Protein AF-A0A968MS91-F1 (afdb_monomer)

pLDDT: mean 82.79, std 15.44, range [37.12, 97.56]

Sequence (201 aa):
MPVCLNLTQNTGFQISGFLNNADTLRGGQIAGFLNNSRKKSSLQIAGAINRTKEQASVQVSGLMNTAGHLKGIQLGLLNFADSSSGVSLGLFSFIKKGYHKLEISADEIFPANIAFRTGTKQFHTFFTAGASGFTAGASTFNANKMLWNVGYGIGTSIGNQNKLLFDIDFSSQEVMYRNNINGAYHWYRFYMGFDRKIMKK

Solvent-accessible surface area (backbone atoms only — not comparable to full-atom values): 9839 Å² total; per-residue (Å²): 131,69,69,53,80,53,83,43,86,35,78,45,74,48,73,22,68,42,43,37,47,32,50,32,37,58,34,39,37,38,14,48,35,30,33,40,26,46,43,32,36,41,35,34,40,14,49,34,28,32,38,20,58,42,32,27,29,35,36,40,19,61,42,31,36,39,22,29,30,29,67,32,41,37,39,19,41,33,33,40,25,49,27,61,81,33,37,46,48,46,86,43,37,50,29,77,66,39,38,74,47,82,44,78,50,66,46,98,80,26,55,42,30,41,34,46,35,33,13,28,55,64,26,25,42,31,40,37,40,30,38,36,63,62,54,94,88,57,99,60,80,57,80,89,74,34,36,39,36,42,30,46,31,45,32,30,44,48,77,43,81,82,53,48,28,41,37,44,37,43,32,46,32,39,40,35,55,58,99,44,86,88,55,61,44,79,47,76,48,78,48,74,50,76,48,65,57,88,73,88,129

Secondary structure (DSSP, 8-state):
--------EEES-EEESSEEEEEEEEEEEEESSEEEEEEEEEEEEESSEEEEEEEEEEEEESSEEEEEEEEEEEESSEEEEEEESSEEESSEEEETTS--EEEEE--SS-SEEEEEEEE-SSSEEEEEEEES---TT--S--GGG-EEEEEEEEEEEEE-TTS-EEEEEEEEEEEEETT-GGGPEEEEEEEEEEE------

Foldseek 3Di:
DDPPADADLDLDEAAEAAEYEYAEYNHEYEYAAEYEYEAEDEYYEYAAEYEYEEEYEYYEYAAE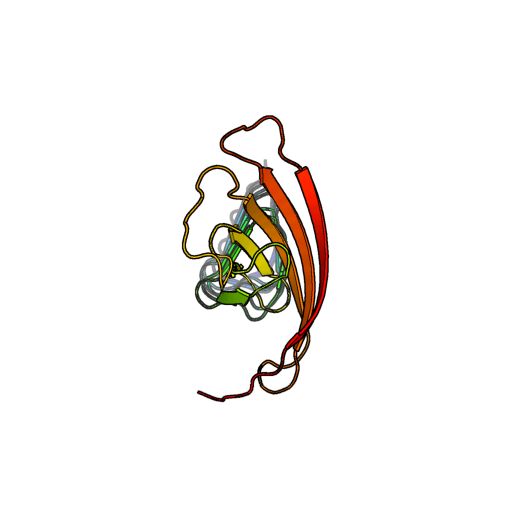YEYQEYEEEAHYQEYEYCYYPYAYDHVYAAHVPADWDWDWDQDPQFGTKIKTWHHHQQKIKMKMKGKNQDDPPDPDSPLQFMKMKIKIKMKHWDDDQAAKTKIWMKMWMWIDGHPDPPDTDIDIDTDIDMDHDPDDD

Nearest PDB structures (foldseek):
  4ql0-assembly1_A  TM=3.658E-01  e=4.612E+00  Bordetella pertussis Tohama I

Structure (mmCIF, N/CA/C/O backbone):
data_AF-A0A968MS91-F1
#
_entry.id   AF-A0A968MS91-F1
#
loop_
_atom_site.group_PDB
_atom_site.id
_atom_site.type_symbol
_atom_site.label_atom_id
_atom_site.label_alt_id
_atom_site.label_comp_id
_atom_site.label_asym_id
_atom_site.label_entity_id
_atom_site.label_seq_id
_atom_site.pdbx_PDB_ins_code
_atom_site.Cartn_x
_atom_site.Cartn_y
_atom_site.Cartn_z
_atom_site.occupancy
_atom_site.B_iso_or_equiv
_atom_site.auth_seq_id
_atom_site.auth_comp_id
_atom_site.auth_asym_id
_atom_site.auth_atom_id
_atom_site.pdbx_PDB_model_num
ATOM 1 N N . MET A 1 1 ? -32.186 14.819 10.597 1.00 37.12 1 MET A N 1
ATOM 2 C CA . MET A 1 1 ? -31.232 13.836 10.034 1.00 37.12 1 MET A CA 1
ATOM 3 C C . MET A 1 1 ? -30.370 13.322 11.180 1.00 37.12 1 MET A C 1
ATOM 5 O O . MET A 1 1 ? -29.744 14.158 11.822 1.00 37.12 1 MET A O 1
ATOM 9 N N . PRO A 1 2 ? -30.392 12.026 11.539 1.00 37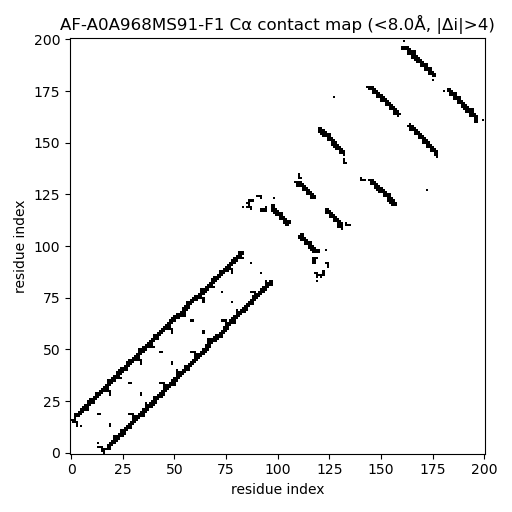.22 2 PRO A N 1
ATOM 10 C CA . PRO A 1 2 ? -29.753 11.579 12.770 1.00 37.22 2 PRO A CA 1
ATOM 11 C C . PRO A 1 2 ? -28.229 11.533 12.583 1.00 37.22 2 PRO A C 1
ATOM 13 O O . PRO A 1 2 ? -27.683 10.652 11.921 1.00 37.22 2 PRO A O 1
ATOM 16 N N . VAL A 1 3 ? -27.543 12.516 13.165 1.00 40.50 3 VAL A N 1
ATOM 17 C CA . VAL A 1 3 ? -26.106 12.472 13.444 1.00 40.50 3 VAL A CA 1
ATOM 18 C C . VAL A 1 3 ? -25.964 11.733 14.771 1.00 40.50 3 VAL A C 1
ATOM 20 O O . VAL A 1 3 ? -26.205 12.305 15.831 1.00 40.50 3 VAL A O 1
ATOM 23 N N . CYS A 1 4 ? -25.650 10.438 14.733 1.00 47.28 4 CYS A N 1
ATOM 24 C CA . CYS A 1 4 ? -25.409 9.674 15.955 1.00 47.28 4 CYS A CA 1
ATOM 25 C C . CYS A 1 4 ? -23.969 9.939 16.424 1.00 47.28 4 CYS A C 1
ATOM 27 O O . CYS A 1 4 ? -23.031 9.227 16.071 1.00 47.28 4 CYS A O 1
ATOM 29 N N . LEU A 1 5 ? -23.777 11.022 17.179 1.00 41.41 5 LEU A N 1
ATOM 30 C CA . LEU A 1 5 ? -22.492 11.384 17.774 1.00 41.41 5 LEU A CA 1
ATOM 31 C C . LEU A 1 5 ? -22.314 10.601 19.085 1.00 41.41 5 LEU A C 1
ATOM 33 O O . LEU A 1 5 ? -22.625 11.103 20.159 1.00 41.41 5 LEU A O 1
ATOM 37 N N . ASN A 1 6 ? -21.884 9.338 19.008 1.00 48.69 6 ASN A N 1
ATOM 38 C CA . ASN A 1 6 ? -21.766 8.475 20.189 1.00 48.69 6 ASN A CA 1
ATOM 39 C C . ASN A 1 6 ? -20.293 8.277 20.601 1.00 48.69 6 ASN A C 1
ATOM 41 O O . ASN A 1 6 ? -19.571 7.452 20.040 1.00 48.69 6 ASN A O 1
ATOM 45 N N . LEU A 1 7 ? -19.848 9.057 21.592 1.00 45.03 7 LEU A N 1
ATOM 46 C CA . LEU A 1 7 ? -18.531 8.957 22.232 1.00 45.03 7 LEU A CA 1
ATOM 47 C C . LEU A 1 7 ? -18.552 7.862 23.312 1.00 45.03 7 LEU A C 1
ATOM 49 O O . LEU A 1 7 ? -18.620 8.154 24.501 1.00 45.03 7 LEU A O 1
ATOM 53 N N . THR A 1 8 ? -18.502 6.593 22.918 1.00 48.97 8 THR A N 1
ATOM 54 C CA . THR A 1 8 ? -18.487 5.461 23.862 1.00 48.97 8 THR A CA 1
ATOM 55 C C . THR A 1 8 ? -17.364 4.476 23.543 1.00 48.97 8 THR A C 1
ATOM 57 O O . THR A 1 8 ? -16.987 4.283 22.385 1.00 48.97 8 THR A O 1
ATOM 60 N N . GLN A 1 9 ? -16.805 3.845 24.583 1.00 51.72 9 GLN A N 1
ATOM 61 C CA . GLN A 1 9 ? -15.973 2.645 24.451 1.00 51.72 9 GLN A CA 1
ATOM 62 C C . GLN A 1 9 ? -16.896 1.466 24.123 1.00 51.72 9 GLN A C 1
ATOM 64 O O . GLN A 1 9 ? -17.220 0.659 24.988 1.00 51.72 9 GLN A O 1
ATOM 69 N N . ASN A 1 10 ? -17.398 1.414 22.890 1.00 55.78 10 ASN A N 1
ATOM 70 C CA . ASN A 1 10 ? -18.459 0.480 22.542 1.00 55.78 10 ASN A CA 1
ATOM 71 C C . ASN A 1 10 ? -17.917 -0.831 21.976 1.00 55.78 10 ASN A C 1
ATOM 73 O O . ASN A 1 10 ? -17.169 -0.865 20.992 1.00 55.78 10 ASN A O 1
ATOM 77 N N . THR A 1 11 ? -18.392 -1.919 22.573 1.00 62.06 11 THR A N 1
ATOM 78 C CA . THR A 1 11 ? -18.584 -3.187 21.875 1.00 62.06 11 THR A CA 1
ATOM 79 C C . THR A 1 11 ? -19.939 -3.076 21.170 1.00 62.06 11 THR A C 1
ATOM 81 O O . THR A 1 11 ? -20.967 -3.109 21.839 1.00 62.06 11 THR A O 1
ATOM 84 N N . GLY A 1 12 ? -19.970 -2.813 19.859 1.00 80.62 12 GLY A N 1
ATOM 85 C CA . GLY A 1 12 ? -21.229 -2.552 19.142 1.00 80.62 12 GLY A CA 1
ATOM 86 C C . GLY A 1 12 ? -21.074 -1.904 17.762 1.00 80.62 12 GLY A C 1
ATOM 87 O O . GLY A 1 12 ? -19.961 -1.616 17.321 1.00 80.62 12 GLY A O 1
ATOM 88 N N . PHE A 1 13 ? -22.201 -1.680 17.077 1.00 83.88 13 PHE A N 1
ATOM 89 C CA . PHE A 1 13 ? -22.253 -1.053 15.752 1.00 83.88 13 PHE A CA 1
ATOM 90 C C . PHE A 1 13 ? -22.731 0.404 15.830 1.00 83.88 13 PHE A C 1
ATOM 92 O O . PHE A 1 13 ? -23.684 0.711 16.541 1.00 83.88 13 PHE A O 1
ATOM 99 N N . GLN A 1 14 ? -22.084 1.297 15.082 1.00 88.25 14 GLN A N 1
ATOM 100 C CA . GLN A 1 14 ? -22.527 2.673 14.859 1.00 88.25 14 GLN A CA 1
ATOM 101 C C . GLN A 1 14 ? -22.944 2.823 13.399 1.00 88.25 14 GLN A C 1
ATOM 103 O O . GLN A 1 14 ? -22.152 2.549 12.498 1.00 88.25 14 GLN A O 1
ATOM 108 N N . ILE A 1 15 ? -24.179 3.258 13.166 1.00 89.81 15 ILE A N 1
ATOM 109 C CA . ILE A 1 15 ? -24.708 3.518 11.828 1.00 89.81 15 ILE A CA 1
ATOM 110 C C . ILE A 1 15 ? -25.205 4.960 11.808 1.00 89.81 15 ILE A C 1
ATOM 112 O O . ILE A 1 15 ? -26.019 5.348 12.646 1.00 89.81 15 ILE A O 1
ATOM 116 N N . SER A 1 16 ? -24.712 5.763 10.870 1.00 86.88 16 SER A N 1
ATOM 117 C CA . SER A 1 16 ? -25.132 7.155 10.705 1.00 86.88 16 SER A CA 1
ATOM 118 C C . SER A 1 16 ? -25.279 7.526 9.236 1.00 86.88 16 SER A C 1
ATOM 120 O O . SER A 1 16 ? -24.641 6.954 8.355 1.00 86.88 16 SER A O 1
ATOM 122 N N . GLY A 1 17 ? -26.120 8.525 8.962 1.00 85.94 17 GLY A N 1
ATOM 123 C CA . GLY A 1 17 ? -26.305 9.012 7.594 1.00 85.94 17 GLY A CA 1
ATOM 124 C C . GLY A 1 17 ? -25.070 9.721 7.033 1.00 85.94 17 GLY A C 1
ATOM 125 O O . GLY A 1 17 ? -24.840 9.676 5.832 1.00 85.94 17 GLY A O 1
ATOM 126 N N . PHE A 1 18 ? -24.251 10.348 7.886 1.00 89.75 18 PHE A N 1
ATOM 127 C CA . PHE A 1 18 ? -23.138 11.188 7.431 1.00 89.75 18 PHE A CA 1
ATOM 128 C C . PHE A 1 18 ? -21.809 10.860 8.116 1.00 89.75 18 PHE A C 1
ATOM 130 O O . PHE A 1 18 ? -20.847 10.519 7.428 1.00 89.75 18 PHE A O 1
ATOM 137 N N . LEU A 1 19 ? -21.743 10.934 9.451 1.00 92.62 19 LEU A N 1
ATOM 138 C CA . LEU A 1 19 ? -20.487 10.828 10.194 1.00 92.62 19 LEU A CA 1
ATOM 139 C C . LEU A 1 19 ? -20.622 9.985 11.465 1.00 92.62 19 LEU A C 1
ATOM 141 O O . LEU A 1 19 ? -21.512 10.235 12.277 1.00 92.62 19 LEU A O 1
ATOM 145 N N . ASN A 1 20 ? -19.673 9.068 11.676 1.00 90.31 20 ASN A N 1
ATOM 146 C CA . ASN A 1 20 ? -19.434 8.409 12.963 1.00 90.31 20 ASN A CA 1
ATOM 147 C C . ASN A 1 20 ? -18.104 8.860 13.574 1.00 90.31 20 ASN A C 1
ATOM 149 O O . ASN A 1 20 ? -17.099 9.016 12.877 1.00 90.31 20 ASN A O 1
ATOM 153 N N . ASN A 1 21 ? -18.075 9.002 14.898 1.00 91.31 21 ASN A N 1
ATOM 154 C CA . ASN A 1 21 ? -16.869 9.329 15.649 1.00 91.31 21 ASN A CA 1
ATOM 155 C C . ASN A 1 21 ? -16.821 8.514 16.944 1.00 91.31 21 ASN A C 1
ATOM 157 O O . ASN A 1 21 ? -17.756 8.572 17.736 1.00 91.31 21 ASN A O 1
ATOM 161 N N . ALA A 1 22 ? -15.727 7.791 17.171 1.00 87.38 22 ALA A N 1
ATOM 162 C CA . ALA A 1 22 ? -15.514 6.991 18.375 1.00 87.38 22 ALA A CA 1
ATOM 163 C C . ALA A 1 22 ? -14.067 7.111 18.880 1.00 87.38 22 ALA A C 1
ATOM 165 O O . ALA A 1 22 ? -13.147 7.417 18.122 1.00 87.38 22 ALA A O 1
ATOM 166 N N . ASP A 1 23 ? -13.837 6.846 20.168 1.00 86.94 23 ASP A N 1
ATOM 167 C CA . ASP A 1 23 ? -12.470 6.743 20.700 1.00 86.94 23 ASP A CA 1
ATOM 168 C C . ASP A 1 23 ? -11.901 5.335 20.482 1.00 86.94 23 ASP A C 1
ATOM 170 O O . ASP A 1 23 ? -10.794 5.172 19.983 1.00 86.94 23 ASP A O 1
ATOM 174 N N . THR A 1 24 ? -12.674 4.300 20.810 1.00 86.56 24 THR A N 1
ATOM 175 C CA . THR A 1 24 ? -12.337 2.889 20.589 1.00 86.56 24 THR A CA 1
ATOM 176 C C . THR A 1 24 ? -13.583 2.146 20.135 1.00 86.56 24 THR A C 1
ATOM 178 O O . THR A 1 24 ? -14.615 2.239 20.791 1.00 86.56 24 THR A O 1
ATOM 181 N N . LEU A 1 25 ? -13.472 1.377 19.052 1.00 81.81 25 LEU A N 1
ATOM 182 C CA . LEU A 1 25 ? -14.572 0.611 18.478 1.00 81.81 25 LEU A CA 1
ATOM 183 C C . LEU A 1 25 ? -14.234 -0.886 18.419 1.00 81.81 25 LEU A C 1
ATOM 185 O O . LEU A 1 25 ? -13.414 -1.332 17.607 1.00 81.81 25 LEU A O 1
ATOM 189 N N . ARG A 1 26 ? -14.912 -1.674 19.259 1.00 80.75 26 ARG A N 1
ATOM 190 C CA . ARG A 1 26 ? -14.918 -3.144 19.212 1.00 80.75 26 ARG A CA 1
ATOM 191 C C . ARG A 1 26 ? -16.192 -3.621 18.504 1.00 80.75 26 ARG A C 1
ATOM 193 O O . ARG A 1 26 ? -17.085 -4.196 19.113 1.00 80.75 26 ARG A O 1
ATOM 200 N N . GLY A 1 27 ? -16.297 -3.299 17.219 1.00 86.56 27 GLY A N 1
ATOM 201 C CA . GLY A 1 27 ? -17.452 -3.581 16.367 1.00 86.56 27 GLY A CA 1
ATOM 202 C C . GLY A 1 27 ? -17.343 -2.841 15.032 1.00 86.56 27 GLY A C 1
ATOM 203 O O . GLY A 1 27 ? -16.231 -2.670 14.524 1.00 86.56 27 GLY A O 1
ATOM 204 N N . GLY A 1 28 ? -18.471 -2.407 14.466 1.00 90.19 28 GLY A N 1
ATOM 205 C CA . GLY A 1 28 ? -18.524 -1.793 13.135 1.00 90.19 28 GLY A CA 1
ATOM 206 C C . GLY A 1 28 ? -19.002 -0.343 13.119 1.00 90.19 28 GLY A C 1
ATOM 207 O O . GLY A 1 28 ? -19.843 0.057 13.914 1.00 90.19 28 GLY A O 1
ATOM 208 N N . GLN A 1 29 ? -18.471 0.452 12.199 1.00 92.94 29 GLN A N 1
ATOM 209 C CA . GLN A 1 29 ? -18.897 1.819 11.910 1.00 92.94 29 GLN A CA 1
ATOM 210 C C . GLN A 1 29 ? -19.329 1.894 10.446 1.00 92.94 29 GLN A C 1
ATOM 212 O O . GLN A 1 29 ? -18.544 1.553 9.564 1.00 92.94 29 GLN A O 1
ATOM 217 N N . ILE A 1 30 ? -20.560 2.327 10.187 1.00 93.69 30 ILE A N 1
ATOM 218 C CA . ILE A 1 30 ? -21.103 2.524 8.841 1.00 93.69 30 ILE A CA 1
ATOM 219 C C . ILE A 1 30 ? -21.610 3.962 8.730 1.00 93.69 30 ILE A C 1
ATOM 221 O O . ILE A 1 30 ? -22.471 4.373 9.510 1.00 93.69 30 ILE A O 1
ATOM 225 N N . ALA A 1 31 ? -21.069 4.730 7.789 1.00 93.56 31 ALA A N 1
ATOM 226 C CA . ALA A 1 31 ? -21.453 6.121 7.564 1.00 93.56 31 ALA A CA 1
ATOM 227 C C . ALA A 1 31 ? -21.565 6.439 6.072 1.00 93.56 31 ALA A C 1
ATOM 229 O O . ALA A 1 31 ? -20.836 5.884 5.254 1.00 93.56 31 ALA A O 1
ATOM 230 N N . GLY A 1 32 ? -22.425 7.391 5.710 1.00 91.25 32 GLY A N 1
ATOM 231 C CA . GLY A 1 32 ? -22.493 7.872 4.328 1.00 91.25 32 GLY A CA 1
ATOM 232 C C . GLY A 1 32 ? -21.208 8.569 3.872 1.00 91.25 32 GLY A C 1
ATOM 233 O O . GLY A 1 32 ? -20.804 8.404 2.727 1.00 91.25 32 GLY A O 1
ATOM 234 N N . PHE A 1 33 ? -20.518 9.295 4.759 1.00 94.25 33 PHE A N 1
ATOM 235 C CA . PHE A 1 33 ? -19.345 10.090 4.388 1.00 94.25 33 PHE A CA 1
ATOM 236 C C . PHE A 1 33 ? -18.078 9.711 5.160 1.00 94.25 33 PHE A C 1
ATOM 238 O O . PHE A 1 33 ? -17.086 9.343 4.529 1.00 94.25 33 PHE A O 1
ATOM 245 N N . LEU A 1 34 ? -18.089 9.780 6.498 1.00 94.75 34 LEU A N 1
ATOM 246 C CA . LEU A 1 34 ? -16.868 9.654 7.304 1.00 94.75 34 LEU A CA 1
ATOM 247 C C . LEU A 1 34 ? -17.035 8.777 8.549 1.00 94.75 34 LEU A C 1
ATOM 249 O O . LEU A 1 34 ? -17.907 9.018 9.378 1.00 94.75 34 LEU A O 1
ATOM 253 N N . ASN A 1 35 ? -16.115 7.834 8.747 1.00 94.81 35 ASN A N 1
ATOM 254 C CA . ASN A 1 35 ? -15.906 7.190 10.043 1.00 94.81 35 ASN A CA 1
ATOM 255 C C . ASN A 1 35 ? -14.561 7.609 10.634 1.00 94.81 35 ASN A C 1
ATOM 257 O O . ASN A 1 35 ? -13.522 7.481 9.983 1.00 94.81 35 ASN A O 1
ATOM 261 N N . ASN A 1 36 ? -14.561 8.043 11.891 1.00 94.50 36 ASN A N 1
ATOM 262 C CA . ASN A 1 36 ? -13.347 8.349 12.634 1.00 94.50 36 ASN A CA 1
ATOM 263 C C . ASN A 1 36 ? -13.259 7.525 13.923 1.00 94.50 36 ASN A C 1
ATOM 265 O O . ASN A 1 36 ? -14.211 7.441 14.701 1.00 94.50 36 ASN A O 1
ATOM 269 N N . SER A 1 37 ? -12.080 6.954 14.159 1.00 93.06 37 SER A N 1
ATOM 270 C CA . SER A 1 37 ? -11.701 6.315 15.413 1.00 93.06 37 SER A CA 1
ATOM 271 C C . SER A 1 37 ? -10.348 6.841 15.890 1.00 93.06 37 SER A C 1
ATOM 273 O O . SER A 1 37 ? -9.423 7.038 15.098 1.00 93.06 37 SER A O 1
ATOM 275 N N . ARG A 1 38 ? -10.189 7.094 17.191 1.00 91.62 38 ARG A N 1
ATOM 276 C CA . ARG A 1 38 ? -8.891 7.522 17.729 1.00 91.62 38 ARG A CA 1
ATOM 277 C C . ARG A 1 38 ? -7.955 6.329 17.919 1.00 91.62 38 ARG A C 1
ATOM 279 O O . ARG A 1 38 ? -6.903 6.286 17.296 1.00 91.62 38 ARG A O 1
ATOM 286 N N . LYS A 1 39 ? -8.337 5.357 18.740 1.00 91.38 39 LYS A N 1
ATOM 287 C CA . LYS A 1 39 ? -7.480 4.243 19.152 1.00 91.38 39 LYS A CA 1
ATOM 288 C C . LYS A 1 39 ? -7.659 3.046 18.237 1.00 91.38 39 LYS A C 1
ATOM 290 O O . LYS A 1 39 ? -6.822 2.774 17.385 1.00 91.38 39 LYS A O 1
ATOM 295 N N . LYS A 1 40 ? -8.767 2.321 18.373 1.00 91.56 40 LYS A N 1
ATOM 296 C CA . LYS A 1 40 ? -8.970 1.054 17.658 1.00 91.56 40 LYS A CA 1
ATOM 297 C C . LYS A 1 40 ? -10.243 1.061 16.840 1.00 91.56 40 LYS A C 1
ATOM 299 O O . LYS A 1 40 ? -11.261 1.592 17.284 1.00 91.56 40 LYS A O 1
ATOM 304 N N . SER A 1 41 ? -10.189 0.425 15.679 1.00 93.25 41 SER A N 1
ATOM 305 C CA . SER A 1 41 ? -11.371 0.110 14.891 1.00 93.25 41 SER A CA 1
ATOM 306 C C . SER A 1 41 ? -11.287 -1.285 14.285 1.00 93.25 41 SER A C 1
ATOM 308 O O . SER A 1 41 ? -10.237 -1.699 13.782 1.00 93.25 41 SER A O 1
ATOM 310 N N . SER A 1 42 ? -12.397 -2.020 14.361 1.00 92.56 42 SER A N 1
ATOM 311 C CA . SER A 1 42 ? -12.487 -3.375 13.812 1.00 92.56 42 SER A CA 1
ATOM 312 C C . SER A 1 42 ? -13.011 -3.329 12.376 1.00 92.56 42 SER A C 1
ATOM 314 O O . SER A 1 42 ? -12.305 -3.764 11.472 1.00 92.56 42 SER A O 1
ATOM 316 N N . LEU A 1 43 ? -14.177 -2.720 12.149 1.00 95.12 43 LEU A N 1
ATOM 317 C CA . LEU A 1 43 ? -14.753 -2.527 10.817 1.00 95.12 43 LEU A CA 1
ATOM 318 C C . LEU A 1 43 ? -15.188 -1.068 10.623 1.00 95.12 43 LEU A C 1
ATOM 320 O O . LEU A 1 43 ? -15.940 -0.539 11.439 1.00 95.12 43 LEU A O 1
ATOM 324 N N . GLN A 1 44 ? -14.757 -0.428 9.537 1.00 96.50 44 GLN A N 1
ATOM 325 C CA . GLN A 1 44 ? -15.268 0.877 9.104 1.00 96.50 44 GLN A CA 1
ATOM 326 C C . GLN A 1 44 ? -15.673 0.820 7.632 1.00 96.50 44 GLN A C 1
ATOM 328 O O . GLN A 1 44 ? -14.872 0.426 6.788 1.00 96.50 44 GLN A O 1
ATOM 333 N N . ILE A 1 45 ? -16.899 1.230 7.327 1.00 96.75 45 ILE A N 1
ATOM 334 C CA . ILE A 1 45 ? -17.431 1.336 5.969 1.00 96.75 45 ILE A CA 1
ATOM 335 C C . ILE A 1 45 ? -17.969 2.754 5.792 1.00 96.75 45 ILE A C 1
ATOM 337 O O . ILE A 1 45 ? -18.895 3.161 6.494 1.00 96.75 45 ILE A O 1
ATOM 341 N N . ALA A 1 46 ? -17.371 3.523 4.890 1.00 96.25 46 ALA A N 1
ATOM 342 C CA . ALA A 1 46 ? -17.774 4.897 4.614 1.00 96.25 46 ALA A CA 1
ATOM 343 C C . ALA A 1 46 ? -17.913 5.126 3.113 1.00 96.25 46 ALA A C 1
ATOM 345 O O . ALA A 1 46 ? -17.161 4.546 2.340 1.00 96.25 46 ALA A O 1
ATOM 346 N N . GLY A 1 47 ? -18.803 6.017 2.679 1.00 94.69 47 GLY A N 1
ATOM 347 C CA . GLY A 1 47 ? -18.840 6.399 1.264 1.00 94.69 47 GLY A CA 1
ATOM 348 C C . GLY A 1 47 ? -17.545 7.079 0.810 1.00 94.69 47 GLY A C 1
ATOM 349 O O . GLY A 1 47 ? -17.056 6.790 -0.277 1.00 94.69 47 GLY A O 1
ATOM 350 N N . ALA A 1 48 ? -16.933 7.915 1.658 1.00 96.12 48 ALA A N 1
ATOM 351 C CA . ALA A 1 48 ? -15.742 8.679 1.289 1.00 96.12 48 ALA A CA 1
ATOM 352 C C . ALA A 1 48 ? -14.499 8.311 2.107 1.00 96.12 48 ALA A C 1
ATOM 354 O O . ALA A 1 48 ? -13.480 7.955 1.518 1.00 96.12 48 ALA A O 1
ATOM 355 N N . ILE A 1 49 ? -14.548 8.417 3.441 1.00 97.50 49 ILE A N 1
ATOM 356 C CA . ILE A 1 49 ? -13.334 8.420 4.272 1.00 97.50 49 ILE A CA 1
ATOM 357 C C . ILE A 1 49 ? -13.472 7.539 5.517 1.00 97.50 49 ILE A C 1
ATOM 359 O O . ILE A 1 49 ? -14.397 7.698 6.312 1.00 97.50 49 ILE A O 1
ATOM 363 N N . ASN A 1 50 ? -12.468 6.697 5.766 1.00 97.44 50 ASN A N 1
ATOM 364 C CA . ASN A 1 50 ? -12.266 6.058 7.067 1.00 97.44 50 ASN A CA 1
ATOM 365 C C . ASN A 1 50 ? -10.928 6.473 7.677 1.00 97.44 50 ASN A C 1
ATOM 367 O O . ASN A 1 50 ? -9.884 6.412 7.027 1.00 97.44 50 ASN A O 1
ATOM 371 N N . ARG A 1 51 ? -10.930 6.823 8.963 1.00 96.81 51 ARG A N 1
ATOM 372 C CA . ARG A 1 51 ? -9.723 7.212 9.694 1.00 96.81 51 ARG A CA 1
ATOM 373 C C . ARG A 1 51 ? -9.635 6.494 11.032 1.00 96.81 51 ARG A C 1
ATOM 375 O O . ARG A 1 51 ? -10.579 6.517 11.817 1.00 96.81 51 ARG A O 1
ATOM 382 N N . THR A 1 52 ? -8.472 5.914 11.314 1.00 96.56 52 THR A N 1
ATOM 383 C CA . THR A 1 52 ? -8.122 5.384 12.636 1.00 96.56 52 THR A CA 1
ATOM 384 C C . THR A 1 52 ? -6.699 5.797 13.011 1.00 96.56 52 THR A C 1
ATOM 386 O O . THR A 1 52 ? -5.781 5.527 12.245 1.00 96.56 52 THR A O 1
ATOM 389 N N . LYS A 1 53 ? -6.468 6.456 14.158 1.00 95.12 53 LYS A N 1
ATOM 390 C CA . LYS A 1 53 ? -5.105 6.944 14.472 1.00 95.12 53 LYS A CA 1
ATOM 391 C C . LYS A 1 53 ? -4.146 5.852 14.945 1.00 95.12 53 LYS A C 1
ATOM 393 O O . LYS A 1 53 ? -2.989 5.916 14.557 1.00 95.12 53 LYS A O 1
ATOM 398 N N . GLU A 1 54 ? -4.579 4.870 15.740 1.00 95.12 54 GLU A N 1
ATOM 399 C CA . GLU A 1 54 ? -3.654 3.836 16.247 1.00 95.12 54 GLU A CA 1
ATOM 400 C C . GLU A 1 54 ? -3.769 2.510 15.489 1.00 95.12 54 GLU A C 1
ATOM 402 O O . GLU A 1 54 ? -2.820 2.130 14.814 1.00 95.12 54 GLU A O 1
ATOM 407 N N . GLN A 1 55 ? -4.896 1.792 15.555 1.00 95.94 55 GLN A N 1
ATOM 408 C CA . GLN A 1 55 ? -5.015 0.451 14.965 1.00 95.94 55 GLN A CA 1
ATOM 409 C C . GLN A 1 55 ? -6.346 0.220 14.240 1.00 95.94 55 GLN A C 1
ATOM 411 O O . GLN A 1 55 ? -7.403 0.172 14.872 1.00 95.94 55 GLN A O 1
ATOM 416 N N . ALA A 1 56 ? -6.283 -0.035 12.934 1.00 96.19 56 ALA A N 1
ATOM 417 C CA . ALA A 1 56 ? -7.424 -0.449 12.119 1.00 96.19 56 ALA A CA 1
ATOM 418 C C . ALA A 1 56 ? -7.319 -1.929 11.727 1.00 96.19 56 ALA A C 1
ATOM 420 O O . ALA A 1 56 ? -6.215 -2.456 11.573 1.00 96.19 56 ALA A O 1
ATOM 421 N N . SER A 1 57 ? -8.462 -2.589 11.528 1.00 95.38 57 SER A N 1
ATOM 422 C CA . SER A 1 57 ? -8.504 -3.955 10.983 1.00 95.38 57 SER A CA 1
ATOM 423 C C . SER A 1 57 ? -9.066 -3.949 9.564 1.00 95.38 57 SER A C 1
ATOM 425 O O . SER A 1 57 ? -8.300 -4.162 8.633 1.00 95.38 57 SER A O 1
ATOM 427 N N . VAL A 1 58 ? -10.352 -3.640 9.378 1.00 96.62 58 VAL A N 1
ATOM 428 C CA . VAL A 1 58 ? -10.984 -3.529 8.055 1.00 96.62 58 VAL A CA 1
ATOM 429 C C . VAL A 1 58 ? -11.499 -2.110 7.830 1.00 96.62 58 VAL A C 1
ATOM 431 O O . VAL A 1 58 ? -12.264 -1.593 8.645 1.00 96.62 58 VAL A O 1
ATOM 434 N N . GLN A 1 59 ? -11.096 -1.482 6.727 1.00 97.44 59 GLN A N 1
ATOM 435 C CA . GLN A 1 59 ? -11.608 -0.180 6.296 1.00 97.44 59 GLN A CA 1
ATOM 436 C C . GLN A 1 59 ? -11.981 -0.236 4.814 1.00 97.44 59 GLN A C 1
ATOM 438 O O . GLN A 1 59 ? -11.145 -0.564 3.977 1.00 97.44 59 GLN A O 1
ATOM 443 N N . VAL A 1 60 ? -13.224 0.105 4.494 1.00 97.50 60 VAL A N 1
ATOM 444 C CA . VAL A 1 60 ? -13.735 0.168 3.122 1.00 97.50 60 VAL A CA 1
ATOM 445 C C . VAL A 1 60 ? -14.285 1.563 2.874 1.00 97.50 60 VAL A C 1
ATOM 447 O O . VAL A 1 60 ? -15.213 1.994 3.563 1.00 97.50 60 VAL A O 1
ATOM 450 N N . SER A 1 61 ? -13.700 2.287 1.927 1.00 96.81 61 SER A N 1
ATOM 451 C CA . SER A 1 61 ? -14.196 3.596 1.516 1.00 96.81 61 SER A CA 1
ATOM 452 C C . SER A 1 61 ? -14.055 3.841 0.024 1.00 96.81 61 SER A C 1
ATOM 454 O O . SER A 1 61 ? -13.231 3.220 -0.638 1.00 96.81 61 SER A O 1
ATOM 456 N N . GLY A 1 62 ? -14.867 4.752 -0.514 1.00 94.25 62 GLY A N 1
ATOM 457 C CA . GLY A 1 62 ? -14.777 5.135 -1.919 1.00 94.25 62 GLY A CA 1
ATOM 458 C C . GLY A 1 62 ? -13.530 5.956 -2.241 1.00 94.25 62 GLY A C 1
ATOM 459 O O . GLY A 1 62 ? -12.992 5.818 -3.332 1.00 94.25 62 GLY A O 1
ATOM 460 N N . LEU A 1 63 ? -13.037 6.784 -1.310 1.00 95.81 63 LEU A N 1
ATOM 461 C CA . LEU A 1 63 ? -11.925 7.701 -1.582 1.00 95.81 63 LEU A CA 1
ATOM 462 C C . LEU A 1 63 ? -10.669 7.361 -0.788 1.00 95.81 63 LEU A C 1
ATOM 464 O O . LEU A 1 63 ? -9.633 7.096 -1.392 1.00 95.81 63 LEU A O 1
ATOM 468 N N . MET A 1 64 ? -10.725 7.407 0.545 1.00 97.31 64 MET A N 1
ATOM 469 C CA . MET A 1 64 ? -9.507 7.397 1.352 1.00 97.31 64 MET A CA 1
ATOM 470 C C . MET A 1 64 ? -9.631 6.644 2.676 1.00 97.31 64 MET A C 1
ATOM 472 O O . MET A 1 64 ? -10.484 6.944 3.513 1.00 97.31 64 MET A O 1
ATOM 476 N N . ASN A 1 65 ? -8.675 5.751 2.929 1.00 97.50 65 ASN A N 1
ATOM 477 C CA . ASN A 1 65 ? -8.483 5.123 4.232 1.00 97.50 65 ASN A CA 1
ATOM 478 C C . ASN A 1 65 ? -7.162 5.566 4.871 1.00 97.50 65 ASN A C 1
ATOM 480 O O . ASN A 1 65 ? -6.126 5.652 4.212 1.00 97.50 65 ASN A O 1
ATOM 484 N N . THR A 1 66 ? -7.178 5.809 6.181 1.00 97.56 66 THR A N 1
ATOM 485 C CA . THR A 1 66 ? -5.972 6.103 6.965 1.00 97.56 66 THR A CA 1
ATOM 486 C C . THR A 1 66 ? -5.944 5.285 8.252 1.00 97.56 66 THR A C 1
ATOM 488 O O . THR A 1 66 ? -6.935 5.251 8.991 1.00 97.56 66 THR A O 1
ATOM 491 N N . ALA A 1 67 ? -4.796 4.670 8.545 1.00 97.00 67 ALA A N 1
ATOM 492 C CA . ALA A 1 67 ? -4.544 3.906 9.766 1.00 97.00 67 ALA A CA 1
ATOM 493 C C . ALA A 1 67 ? -3.151 4.204 10.352 1.00 97.00 67 ALA A C 1
ATOM 495 O O . ALA A 1 67 ? -2.197 4.350 9.606 1.00 97.00 67 ALA A O 1
ATOM 496 N N . GLY A 1 68 ? -2.972 4.217 11.673 1.00 96.44 68 GLY A N 1
ATOM 497 C CA . GLY A 1 68 ? -1.614 4.126 12.241 1.00 96.44 68 GLY A CA 1
ATOM 498 C C . GLY A 1 68 ? -0.990 2.763 11.920 1.00 96.44 68 GLY A C 1
ATOM 499 O O . GLY A 1 68 ? 0.014 2.639 11.221 1.00 96.44 68 GLY A O 1
ATOM 500 N N . HIS A 1 69 ? -1.648 1.699 12.366 1.00 96.31 69 HIS A N 1
ATOM 501 C CA . HIS A 1 69 ? -1.258 0.320 12.117 1.00 96.31 69 HIS A CA 1
ATOM 502 C C . HIS A 1 69 ? -2.434 -0.486 11.556 1.00 96.31 69 HIS A C 1
ATOM 504 O O . HIS A 1 69 ? -3.470 -0.626 12.212 1.00 96.31 69 HIS A O 1
ATOM 510 N N . LEU A 1 70 ? -2.276 -1.028 10.348 1.00 95.56 70 LEU A N 1
ATOM 511 C CA . LEU A 1 70 ? -3.278 -1.875 9.702 1.00 95.56 70 LEU A CA 1
ATOM 512 C C . LEU A 1 70 ? -3.025 -3.359 10.003 1.00 95.56 70 LEU A C 1
ATOM 514 O O . LEU A 1 70 ? -1.975 -3.894 9.652 1.00 95.56 70 LEU A O 1
ATOM 518 N N . LYS A 1 71 ? -4.012 -4.045 10.590 1.00 94.62 71 LYS A N 1
ATOM 519 C CA . LYS A 1 71 ? -3.971 -5.498 10.863 1.00 94.62 71 LYS A CA 1
ATOM 520 C C . LYS A 1 71 ? -4.855 -6.355 9.950 1.00 94.62 71 LYS A C 1
ATOM 522 O O . LYS A 1 71 ? -4.952 -7.555 10.175 1.00 94.62 71 LYS A O 1
ATOM 527 N N . GLY A 1 72 ? -5.508 -5.768 8.951 1.00 93.50 72 GLY A N 1
ATOM 528 C CA . GLY A 1 72 ? -6.428 -6.490 8.070 1.00 93.50 72 GLY A CA 1
ATOM 529 C C . GLY A 1 72 ? -6.430 -5.938 6.652 1.00 93.50 72 GLY A C 1
ATOM 530 O O . GLY A 1 72 ? -5.419 -6.021 5.967 1.00 93.50 72 GLY A O 1
ATOM 531 N N . ILE A 1 73 ? -7.560 -5.414 6.188 1.00 94.88 73 ILE A N 1
ATOM 532 C CA . ILE A 1 73 ? -7.737 -4.991 4.796 1.00 94.88 73 ILE A CA 1
ATOM 533 C C . ILE A 1 73 ? -8.142 -3.520 4.742 1.00 94.88 73 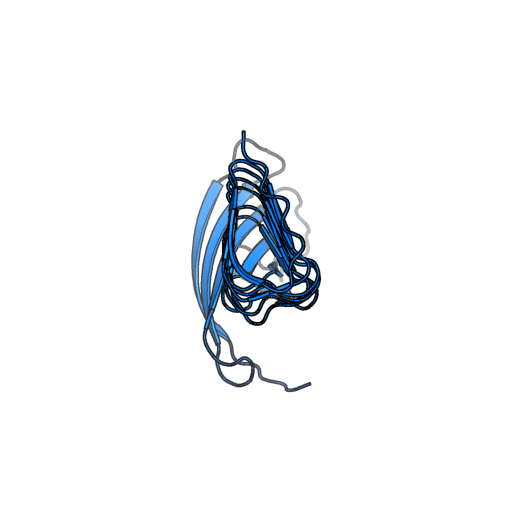ILE A C 1
ATOM 535 O O . ILE A 1 73 ? -9.040 -3.086 5.461 1.00 94.88 73 ILE A O 1
ATOM 539 N N . GLN A 1 74 ? -7.503 -2.757 3.864 1.00 95.69 74 GLN A N 1
ATOM 540 C CA . GLN A 1 74 ? -7.982 -1.450 3.425 1.00 95.69 74 GLN A CA 1
ATOM 541 C C . GLN A 1 74 ? -8.402 -1.540 1.964 1.00 95.69 74 GLN A C 1
ATOM 543 O O . GLN A 1 74 ? -7.644 -2.062 1.150 1.00 95.69 74 GLN A O 1
ATOM 548 N N . LEU A 1 75 ? -9.583 -1.025 1.634 1.00 96.19 75 LEU A N 1
ATOM 549 C CA . LEU A 1 75 ? -10.062 -0.902 0.262 1.00 96.19 75 LEU A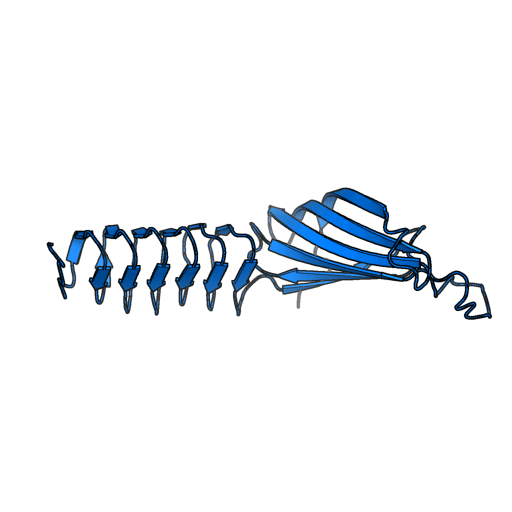 CA 1
ATOM 550 C C . LEU A 1 75 ? -10.565 0.517 0.011 1.00 96.19 75 LEU A C 1
ATOM 552 O O . LEU A 1 75 ? -11.451 0.994 0.721 1.00 96.19 75 LEU A O 1
ATOM 556 N N . GLY A 1 76 ? -9.985 1.182 -0.980 1.00 94.25 76 GLY A N 1
ATOM 557 C CA . GLY A 1 76 ? -10.341 2.533 -1.411 1.00 94.25 76 GLY A CA 1
ATOM 558 C C . GLY A 1 76 ? -9.340 3.062 -2.428 1.00 94.25 76 GLY A C 1
ATOM 559 O O . GLY A 1 76 ? -8.327 2.416 -2.676 1.00 94.25 76 GLY A O 1
ATOM 560 N N . LEU A 1 77 ? -9.604 4.218 -3.040 1.00 94.25 77 LEU A N 1
ATOM 561 C CA . LEU A 1 77 ? -8.689 4.769 -4.050 1.00 94.25 77 LEU A CA 1
ATOM 562 C C . LEU A 1 77 ? -7.311 5.084 -3.457 1.00 94.25 77 LEU A C 1
ATOM 564 O O . LEU A 1 77 ? -6.292 4.735 -4.053 1.00 94.25 77 LEU A O 1
ATOM 568 N N . LEU A 1 78 ? -7.293 5.703 -2.276 1.00 95.06 78 LEU A N 1
ATOM 569 C CA . LEU A 1 78 ? -6.090 6.088 -1.552 1.00 95.06 78 LEU A CA 1
ATOM 570 C C . LEU A 1 78 ? -6.032 5.385 -0.196 1.00 95.06 78 LEU A C 1
ATOM 572 O O . LEU A 1 78 ? -6.931 5.527 0.632 1.00 95.06 78 LEU A O 1
ATOM 576 N N . ASN A 1 79 ? -4.945 4.672 0.074 1.00 95.31 79 ASN A N 1
ATOM 577 C CA . ASN A 1 79 ? -4.728 4.031 1.367 1.00 95.31 79 ASN A CA 1
ATOM 578 C C . ASN A 1 79 ? -3.419 4.502 1.988 1.00 95.31 79 ASN A C 1
ATOM 580 O O . ASN A 1 79 ? -2.356 4.421 1.374 1.00 95.31 79 ASN A O 1
ATOM 584 N N . PHE A 1 80 ? -3.492 4.948 3.237 1.00 96.00 80 PHE A N 1
ATOM 585 C CA . PHE A 1 80 ? -2.335 5.398 3.997 1.00 96.00 80 PHE A CA 1
ATOM 586 C C . PHE A 1 80 ? -2.225 4.635 5.311 1.00 96.00 80 PHE A C 1
ATOM 588 O O . PHE A 1 80 ? -3.209 4.510 6.052 1.00 96.00 80 PHE A O 1
ATOM 595 N N . ALA A 1 81 ? -1.016 4.174 5.636 1.00 95.25 81 ALA A N 1
ATOM 596 C CA . ALA A 1 81 ? -0.723 3.718 6.987 1.00 95.25 81 ALA A CA 1
ATOM 597 C C . ALA A 1 81 ? 0.719 3.971 7.443 1.00 95.25 81 ALA A C 1
ATOM 599 O O . ALA A 1 81 ? 1.638 4.014 6.628 1.00 95.25 81 ALA A O 1
ATOM 600 N N . ASP A 1 82 ? 0.964 4.077 8.753 1.00 95.00 82 ASP A N 1
ATOM 601 C CA . ASP A 1 82 ? 2.351 4.106 9.244 1.00 95.00 82 ASP A CA 1
ATOM 602 C C . ASP A 1 82 ? 2.994 2.718 9.153 1.00 95.00 82 ASP A C 1
ATOM 604 O O . ASP A 1 82 ? 4.180 2.580 8.859 1.00 95.00 82 ASP A O 1
ATOM 608 N N . SER A 1 83 ? 2.219 1.665 9.400 1.00 93.12 83 SER A N 1
ATOM 609 C CA . SER A 1 83 ? 2.659 0.275 9.276 1.00 93.12 83 SER A CA 1
ATOM 610 C C . SER A 1 83 ? 1.483 -0.637 8.944 1.00 93.12 83 SER A C 1
ATOM 612 O O . SER A 1 83 ? 0.336 -0.324 9.258 1.00 93.12 83 SER A O 1
ATOM 614 N N . SER A 1 84 ? 1.756 -1.775 8.312 1.00 92.81 84 SER A N 1
ATOM 615 C CA . SER A 1 84 ? 0.718 -2.734 7.941 1.00 92.81 84 SER A CA 1
ATOM 616 C C . SER A 1 84 ? 1.235 -4.162 8.050 1.00 92.81 84 SER A C 1
ATOM 618 O O . SER A 1 84 ? 2.318 -4.476 7.561 1.00 92.81 84 SER A O 1
ATOM 620 N N . SER A 1 85 ? 0.442 -5.024 8.680 1.00 90.81 85 SER A N 1
ATOM 621 C CA . SER A 1 85 ? 0.557 -6.486 8.600 1.00 90.81 85 SER A CA 1
ATOM 622 C C . SER A 1 85 ? -0.488 -7.084 7.651 1.00 90.81 85 SER A C 1
ATOM 624 O O . SER A 1 85 ? -0.579 -8.302 7.518 1.00 90.81 85 SER A O 1
ATOM 626 N N . GLY A 1 86 ? -1.290 -6.225 7.024 1.00 89.94 86 GLY A N 1
ATOM 627 C CA . GLY A 1 86 ? -2.431 -6.574 6.197 1.00 89.94 86 GLY A CA 1
ATOM 628 C C . GLY A 1 86 ? -2.239 -6.250 4.716 1.00 89.94 86 GLY A C 1
ATOM 629 O O . GLY A 1 86 ? -1.115 -6.176 4.220 1.00 89.94 86 GLY A O 1
ATOM 630 N N . VAL A 1 87 ? -3.349 -6.046 4.010 1.00 91.75 87 VAL A N 1
ATOM 631 C CA . VAL A 1 87 ? -3.391 -5.736 2.574 1.00 91.75 87 VAL A CA 1
ATOM 632 C C . VAL A 1 87 ? -4.090 -4.397 2.361 1.00 91.75 87 VAL A C 1
ATOM 634 O O . VAL A 1 87 ? -5.169 -4.171 2.903 1.00 91.75 87 VAL A O 1
ATOM 637 N N . SER A 1 88 ? -3.492 -3.516 1.562 1.00 92.69 88 SER A N 1
ATOM 638 C CA . SER A 1 88 ? -4.100 -2.242 1.172 1.00 92.69 88 SER A CA 1
ATOM 639 C C . SER A 1 88 ? -4.336 -2.263 -0.332 1.00 92.69 88 SER A C 1
ATOM 641 O O . SER A 1 88 ? -3.380 -2.281 -1.097 1.00 92.69 88 SER A O 1
ATOM 643 N N . LEU A 1 89 ? -5.600 -2.308 -0.742 1.00 91.56 89 LEU A N 1
ATOM 644 C CA . LEU A 1 89 ? -6.032 -2.368 -2.134 1.00 91.56 89 LEU A CA 1
ATOM 645 C C . LEU A 1 89 ? -6.539 -0.994 -2.563 1.00 91.56 89 LEU A C 1
ATOM 647 O O . LEU A 1 89 ? -7.505 -0.473 -1.999 1.00 91.56 89 LEU A O 1
ATOM 651 N N . GLY A 1 90 ? -5.878 -0.405 -3.552 1.00 88.06 90 GLY A N 1
ATOM 652 C CA . GLY A 1 90 ? -6.221 0.914 -4.066 1.00 88.06 90 GLY A CA 1
ATOM 653 C C . GLY A 1 90 ? -5.339 1.342 -5.221 1.00 88.06 90 GLY A C 1
ATOM 654 O O . GLY A 1 90 ? -4.307 0.721 -5.474 1.00 88.06 90 GLY A O 1
ATOM 655 N N . LEU A 1 91 ? -5.734 2.431 -5.882 1.00 87.81 91 LEU A N 1
ATOM 656 C CA . LEU A 1 91 ? -4.938 3.064 -6.935 1.00 87.81 91 LEU A CA 1
ATOM 657 C C . LEU A 1 91 ? -3.580 3.522 -6.388 1.00 87.81 91 LEU A C 1
ATOM 659 O O . LEU A 1 91 ? -2.549 3.399 -7.044 1.00 87.81 91 LEU A O 1
ATOM 663 N N . PHE A 1 92 ? -3.566 4.021 -5.155 1.00 88.56 92 PHE A N 1
ATOM 664 C CA . PHE A 1 92 ? -2.335 4.366 -4.470 1.00 88.56 92 PHE A CA 1
ATOM 665 C C . PHE A 1 92 ? -2.388 3.914 -3.016 1.00 88.56 92 PHE A C 1
ATOM 667 O O . PHE A 1 92 ? -3.299 4.271 -2.268 1.00 88.56 92 PHE A O 1
ATOM 674 N N . SER A 1 93 ? -1.392 3.131 -2.611 1.00 90.31 93 SER A N 1
ATOM 675 C CA . SER A 1 93 ? -1.254 2.653 -1.239 1.00 90.31 93 SER A CA 1
ATOM 676 C C . SER A 1 93 ? 0.141 2.976 -0.726 1.00 90.31 93 SER A C 1
ATOM 678 O O . SER A 1 93 ? 1.127 2.450 -1.235 1.00 90.31 93 SER A O 1
ATOM 680 N N . PHE A 1 94 ? 0.230 3.821 0.299 1.00 91.06 94 PHE A N 1
ATOM 681 C CA . PHE A 1 94 ? 1.499 4.216 0.897 1.00 91.06 94 PHE A CA 1
ATOM 682 C C . PHE A 1 94 ? 1.569 3.804 2.362 1.00 91.06 94 PHE A C 1
ATOM 684 O O . PHE A 1 94 ? 0.785 4.256 3.200 1.00 91.06 94 PHE A O 1
ATOM 691 N N . ILE A 1 95 ? 2.543 2.950 2.678 1.00 92.56 95 ILE A N 1
ATOM 692 C CA . ILE A 1 95 ? 2.764 2.458 4.036 1.00 92.56 95 ILE A CA 1
ATOM 693 C C . ILE A 1 95 ? 4.171 2.828 4.470 1.00 92.56 95 ILE A C 1
ATOM 695 O O . ILE A 1 95 ? 5.142 2.321 3.918 1.00 92.56 95 ILE A O 1
ATOM 699 N N . LYS A 1 96 ? 4.306 3.693 5.477 1.00 89.75 96 LYS A N 1
ATOM 700 C CA . LYS A 1 96 ? 5.602 4.275 5.863 1.00 89.75 96 LYS A CA 1
ATOM 701 C C . LYS A 1 96 ? 6.651 3.211 6.212 1.00 89.75 96 LYS A C 1
ATOM 703 O O . LYS A 1 96 ? 7.759 3.256 5.694 1.00 89.75 96 LYS A O 1
ATOM 708 N N . LYS A 1 97 ? 6.290 2.217 7.028 1.00 88.75 97 LYS A N 1
ATOM 709 C CA . LYS A 1 97 ? 7.110 1.032 7.363 1.00 88.75 97 LYS A CA 1
ATOM 710 C C . LYS A 1 97 ? 6.730 -0.189 6.511 1.00 88.75 97 LYS A C 1
ATOM 712 O O . LYS A 1 97 ? 6.659 -1.305 7.020 1.00 88.75 97 LYS A O 1
ATOM 717 N N . GLY A 1 98 ? 6.364 0.054 5.257 1.00 85.25 98 GLY A N 1
ATOM 718 C CA . GLY A 1 98 ? 5.845 -0.942 4.328 1.00 85.25 98 GLY A CA 1
ATOM 719 C C . GLY A 1 98 ? 6.915 -1.579 3.450 1.00 85.25 98 GLY A C 1
ATOM 720 O O . GLY A 1 98 ? 8.112 -1.538 3.734 1.00 85.25 98 GLY A O 1
ATOM 721 N N . TYR A 1 99 ? 6.448 -2.184 2.365 1.00 84.06 99 TYR A N 1
ATOM 722 C CA . TYR A 1 99 ? 7.277 -2.779 1.334 1.00 84.06 99 TYR A CA 1
ATOM 723 C C . TYR A 1 99 ? 7.780 -1.685 0.394 1.00 84.06 99 TYR A C 1
ATOM 725 O O . TYR A 1 99 ? 7.031 -1.226 -0.460 1.00 84.06 99 TYR A O 1
ATOM 733 N N . HIS A 1 100 ? 9.035 -1.272 0.573 1.00 89.06 100 HIS A N 1
ATOM 734 C CA . HIS A 1 100 ? 9.728 -0.341 -0.318 1.00 89.06 100 HIS A CA 1
ATOM 735 C C . HIS A 1 100 ? 10.948 -1.044 -0.901 1.00 89.06 100 HIS A C 1
ATOM 737 O O . HIS A 1 100 ? 11.904 -1.319 -0.173 1.00 89.06 100 HIS A O 1
ATOM 743 N N . LYS A 1 101 ? 10.908 -1.379 -2.191 1.00 88.19 101 LYS A N 1
ATOM 744 C CA . LYS A 1 101 ? 12.032 -2.009 -2.894 1.00 88.19 101 LYS A CA 1
ATOM 745 C C . LYS A 1 101 ? 12.427 -1.174 -4.102 1.00 88.19 101 LYS A C 1
ATOM 747 O O . LYS A 1 101 ? 11.568 -0.789 -4.890 1.00 88.19 101 LYS A O 1
ATOM 752 N N . LEU A 1 102 ? 13.728 -0.947 -4.241 1.00 90.06 102 LEU A N 1
ATOM 753 C CA .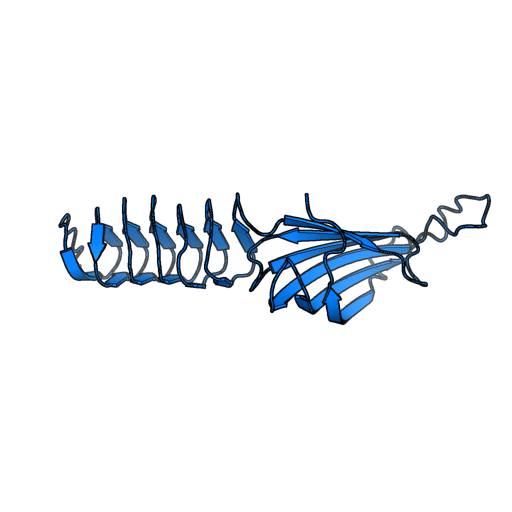 LEU A 1 102 ? 14.334 -0.471 -5.476 1.00 90.06 102 LEU A CA 1
ATOM 754 C C . LEU A 1 102 ? 14.891 -1.684 -6.224 1.00 90.06 102 LEU A C 1
ATOM 756 O O . LEU A 1 102 ? 15.620 -2.485 -5.640 1.00 90.06 102 LEU A O 1
ATOM 760 N N . GLU A 1 103 ? 14.536 -1.809 -7.490 1.00 87.62 103 GLU A N 1
ATOM 761 C CA . GLU A 1 103 ? 14.968 -2.868 -8.390 1.00 87.62 103 GLU A CA 1
ATOM 762 C C . GLU A 1 103 ? 15.745 -2.239 -9.542 1.00 87.62 103 GLU A C 1
ATOM 764 O O . GLU A 1 103 ? 15.336 -1.212 -10.083 1.00 87.62 103 GLU A O 1
ATOM 769 N N . ILE A 1 104 ? 16.876 -2.845 -9.885 1.00 88.88 104 ILE A N 1
ATOM 770 C CA . ILE A 1 104 ? 17.673 -2.484 -11.052 1.00 88.88 104 ILE A CA 1
ATOM 771 C C . ILE A 1 104 ? 17.722 -3.732 -11.920 1.00 88.88 104 ILE A C 1
ATOM 773 O O . ILE A 1 104 ? 18.140 -4.791 -11.449 1.00 88.88 104 ILE A O 1
ATOM 777 N N . SER A 1 105 ? 17.277 -3.610 -13.161 1.00 84.75 105 SER A N 1
ATOM 778 C CA . SER A 1 105 ? 17.227 -4.705 -14.125 1.00 84.75 105 SER A CA 1
ATOM 779 C C . SER A 1 105 ? 17.790 -4.262 -15.471 1.00 84.75 105 SER A C 1
ATOM 781 O O . SER A 1 105 ? 17.963 -3.072 -15.734 1.00 84.75 105 SER A O 1
ATOM 783 N N . ALA A 1 106 ? 18.128 -5.232 -16.311 1.00 83.44 106 ALA A N 1
ATOM 784 C CA . ALA A 1 106 ? 18.665 -5.016 -17.644 1.00 83.44 106 ALA A CA 1
ATOM 785 C C . ALA A 1 106 ? 17.947 -5.970 -18.597 1.00 83.44 106 ALA A C 1
ATOM 787 O O . ALA A 1 106 ? 17.927 -7.174 -18.351 1.00 83.44 106 ALA A O 1
ATOM 788 N N . ASP A 1 107 ? 17.374 -5.421 -19.662 1.00 78.19 107 ASP A N 1
ATOM 789 C CA . ASP A 1 107 ? 16.679 -6.160 -20.714 1.00 78.19 107 ASP A CA 1
ATOM 790 C C . ASP A 1 107 ? 17.357 -5.860 -22.069 1.00 78.19 107 ASP A C 1
ATOM 792 O O . ASP A 1 107 ? 18.070 -4.865 -22.215 1.00 78.19 107 ASP A O 1
ATOM 796 N N . GLU A 1 108 ? 17.106 -6.675 -23.099 1.00 73.06 108 GLU A N 1
ATOM 797 C CA . GLU A 1 108 ? 17.683 -6.471 -24.444 1.00 73.06 108 GLU A CA 1
ATOM 798 C C . GLU A 1 108 ? 17.276 -5.126 -25.077 1.00 73.06 108 GLU A C 1
ATOM 800 O O . GLU A 1 108 ? 18.049 -4.515 -25.813 1.00 73.06 108 GLU A O 1
ATOM 805 N N . ILE A 1 109 ? 16.065 -4.648 -24.769 1.00 74.12 109 ILE A N 1
ATOM 806 C CA . ILE A 1 109 ? 15.513 -3.386 -25.292 1.00 74.12 109 ILE A CA 1
ATOM 807 C C . ILE A 1 109 ? 15.989 -2.185 -24.459 1.00 74.12 109 ILE A C 1
ATOM 809 O O . ILE A 1 109 ? 16.253 -1.105 -24.992 1.00 74.12 109 ILE A O 1
ATOM 813 N N . PHE A 1 110 ? 16.112 -2.373 -23.145 1.00 77.88 110 PHE A N 1
ATOM 814 C CA . PHE A 1 110 ? 16.510 -1.346 -22.188 1.00 77.88 110 PHE A CA 1
ATOM 815 C C . PHE A 1 110 ? 17.638 -1.900 -21.310 1.00 77.88 110 PHE A C 1
ATOM 817 O O . PHE A 1 110 ? 17.362 -2.599 -20.332 1.00 77.88 110 PHE A O 1
ATOM 824 N N . PRO A 1 111 ? 18.907 -1.582 -21.627 1.00 79.62 111 PRO A N 1
ATOM 825 C CA . PRO A 1 111 ? 20.072 -2.109 -20.913 1.00 79.62 111 PRO A CA 1
ATOM 826 C C . PRO A 1 111 ? 20.108 -1.729 -19.430 1.00 79.62 111 PRO A C 1
ATOM 828 O O . PRO A 1 111 ? 20.796 -2.375 -18.646 1.00 79.62 111 PRO A O 1
ATOM 831 N N . ALA A 1 112 ? 19.383 -0.677 -19.048 1.00 82.44 112 ALA A N 1
ATOM 832 C CA . ALA A 1 112 ? 19.169 -0.297 -17.665 1.00 82.44 112 ALA A CA 1
ATOM 833 C C . ALA A 1 112 ? 17.709 0.122 -17.456 1.00 82.44 112 ALA A C 1
ATOM 835 O O . ALA A 1 112 ? 17.216 1.066 -18.082 1.00 82.44 112 ALA A O 1
ATOM 836 N N . ASN A 1 113 ? 17.049 -0.566 -16.530 1.00 86.81 113 ASN A N 1
ATOM 837 C CA . ASN A 1 113 ? 15.738 -0.245 -15.996 1.00 86.81 113 ASN A CA 1
ATOM 838 C C . ASN A 1 113 ? 15.841 -0.102 -14.482 1.00 86.81 113 ASN A C 1
ATOM 840 O O . ASN A 1 113 ? 16.582 -0.820 -13.806 1.00 86.81 113 ASN A O 1
ATOM 844 N N . ILE A 1 114 ? 15.055 0.818 -13.947 1.00 90.88 114 ILE A N 1
ATOM 845 C CA . ILE A 1 114 ? 14.886 1.017 -12.518 1.00 90.88 114 ILE A CA 1
ATOM 846 C C . ILE A 1 114 ? 13.401 0.867 -12.222 1.00 90.88 114 ILE A C 1
ATOM 848 O O . ILE A 1 114 ? 12.561 1.430 -12.925 1.00 90.88 114 ILE A O 1
ATOM 852 N N . ALA A 1 115 ? 13.062 0.122 -11.176 1.00 90.81 115 ALA A N 1
ATOM 853 C CA . ALA A 1 115 ? 11.703 0.060 -10.667 1.00 90.81 115 ALA A CA 1
ATOM 854 C C . ALA A 1 115 ? 11.658 0.337 -9.165 1.00 90.81 115 ALA A C 1
ATOM 856 O O . ALA A 1 115 ? 12.488 -0.136 -8.391 1.00 90.81 115 ALA A O 1
ATOM 857 N N . PHE A 1 116 ? 10.669 1.115 -8.746 1.00 92.75 116 PHE A N 1
ATOM 858 C CA . PHE A 1 116 ? 10.398 1.415 -7.351 1.00 92.75 1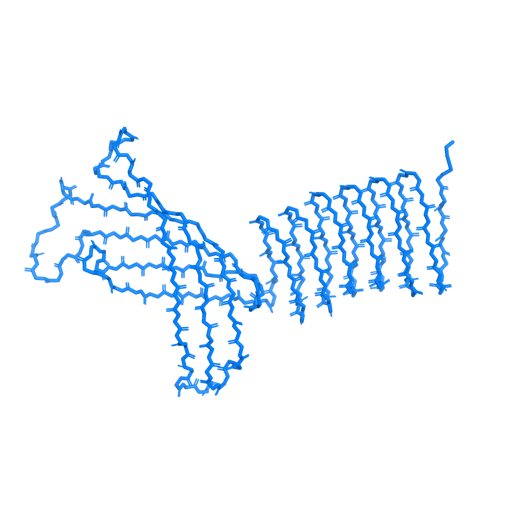16 PHE A CA 1
ATOM 859 C C . PHE A 1 116 ? 9.039 0.842 -6.959 1.00 92.75 116 PHE A C 1
ATOM 861 O O . PHE A 1 116 ? 8.005 1.307 -7.439 1.00 92.75 116 PHE A O 1
ATOM 868 N N . ARG A 1 117 ? 9.048 -0.168 -6.084 1.00 91.19 117 ARG A N 1
ATOM 869 C CA . ARG A 1 117 ? 7.857 -0.840 -5.545 1.00 91.19 117 ARG A CA 1
ATOM 870 C C . ARG A 1 117 ? 7.500 -0.244 -4.184 1.00 91.19 117 ARG A C 1
ATOM 872 O O . ARG A 1 117 ? 8.378 -0.135 -3.328 1.00 91.19 117 ARG A O 1
ATOM 879 N N . THR A 1 118 ? 6.230 0.091 -3.965 1.00 87.75 118 THR A N 1
ATOM 880 C CA . THR A 1 118 ? 5.711 0.660 -2.712 1.00 87.75 118 THR A CA 1
ATOM 881 C C . THR A 1 118 ? 4.369 0.027 -2.308 1.00 87.75 118 THR A C 1
ATOM 883 O O . THR A 1 118 ? 3.589 -0.386 -3.164 1.00 87.75 118 THR A O 1
ATOM 886 N N . GLY A 1 119 ? 4.086 -0.084 -1.003 1.00 86.19 119 GLY A N 1
ATOM 887 C CA . GLY A 1 119 ? 2.814 -0.616 -0.483 1.00 86.19 119 GLY A CA 1
ATOM 888 C C . GLY A 1 119 ? 2.983 -1.753 0.531 1.00 86.19 119 GLY A C 1
ATOM 889 O O . GLY A 1 119 ? 3.791 -1.650 1.460 1.00 86.19 119 GLY A O 1
ATOM 890 N N . THR A 1 120 ? 2.195 -2.828 0.402 1.00 86.50 120 THR A N 1
ATOM 891 C CA . THR A 1 120 ? 2.374 -4.068 1.180 1.00 86.50 120 THR A CA 1
ATOM 892 C C . THR A 1 120 ? 3.023 -5.143 0.324 1.00 86.50 120 THR A C 1
ATOM 894 O O . THR A 1 120 ? 3.044 -5.081 -0.898 1.00 86.50 120 THR A O 1
ATOM 897 N N . LYS A 1 121 ? 3.539 -6.186 0.968 1.00 85.06 121 LYS A N 1
ATOM 898 C CA . LYS A 1 121 ? 4.080 -7.339 0.253 1.00 85.06 121 LYS A CA 1
ATOM 899 C C . LYS A 1 121 ? 2.994 -8.049 -0.577 1.00 85.06 121 LYS A C 1
ATOM 901 O O . LYS A 1 121 ? 3.232 -8.455 -1.707 1.00 85.06 121 LYS A O 1
ATOM 906 N N . GLN A 1 122 ? 1.800 -8.186 -0.006 1.00 86.00 122 GLN A N 1
ATOM 907 C CA . GLN A 1 122 ? 0.660 -8.854 -0.630 1.00 86.00 122 GLN A CA 1
ATOM 908 C C . GLN A 1 122 ? 0.036 -8.033 -1.764 1.00 86.00 122 GLN A C 1
ATOM 910 O O . GLN A 1 122 ? -0.568 -8.617 -2.656 1.00 86.00 122 GLN A O 1
ATOM 915 N N . PHE A 1 123 ? 0.159 -6.706 -1.729 1.00 88.38 123 PHE A N 1
ATOM 916 C CA . PHE A 1 123 ? -0.264 -5.825 -2.809 1.00 88.38 123 PHE A CA 1
ATOM 917 C C . PHE A 1 123 ? 0.612 -4.574 -2.823 1.00 88.38 123 PHE A C 1
ATOM 919 O O . PHE A 1 123 ? 0.573 -3.757 -1.895 1.00 88.38 123 PHE A O 1
ATOM 926 N N . HIS A 1 124 ? 1.398 -4.428 -3.880 1.00 90.62 124 HIS A N 1
ATOM 927 C CA . HIS A 1 124 ? 2.248 -3.269 -4.093 1.00 90.62 124 HIS A CA 1
ATOM 928 C C . HIS A 1 124 ? 1.938 -2.625 -5.437 1.00 90.62 124 HIS A C 1
ATOM 930 O O . HIS A 1 124 ? 1.606 -3.299 -6.408 1.00 90.62 124 HIS A O 1
ATOM 936 N N . THR A 1 125 ? 2.071 -1.308 -5.485 1.00 91.00 125 THR A N 1
ATOM 937 C CA . THR A 1 125 ? 2.171 -0.569 -6.738 1.00 91.00 125 THR A CA 1
ATOM 938 C C . THR A 1 125 ? 3.645 -0.365 -7.046 1.00 91.00 125 THR A C 1
ATOM 940 O O . THR A 1 125 ? 4.484 -0.307 -6.143 1.00 91.00 125 THR A O 1
ATOM 943 N N . PHE A 1 126 ? 3.995 -0.269 -8.318 1.00 92.12 126 PHE A N 1
ATOM 944 C CA . PHE A 1 126 ? 5.361 0.033 -8.706 1.00 92.12 126 PHE A CA 1
ATOM 945 C C . PHE A 1 126 ? 5.420 0.972 -9.894 1.00 92.12 126 PHE A C 1
ATOM 947 O O . PHE A 1 126 ? 4.550 0.972 -10.762 1.00 92.12 126 PHE A O 1
ATOM 954 N N . PHE A 1 127 ? 6.472 1.776 -9.903 1.00 92.06 127 PHE A N 1
ATOM 955 C CA . PHE A 1 127 ? 6.819 2.666 -10.997 1.00 92.06 127 PHE A CA 1
ATOM 956 C C . PHE A 1 127 ? 8.094 2.145 -11.625 1.00 92.06 127 PHE A C 1
ATOM 958 O O . PHE A 1 127 ? 9.010 1.759 -10.902 1.00 92.06 127 PHE A O 1
ATOM 965 N N . THR A 1 128 ? 8.166 2.134 -12.945 1.00 91.25 128 THR A N 1
ATOM 966 C CA . THR A 1 128 ? 9.360 1.711 -13.671 1.00 91.25 128 THR A CA 1
ATOM 967 C C . THR A 1 128 ? 9.768 2.780 -14.663 1.00 91.25 128 THR A C 1
ATOM 969 O O . THR A 1 128 ? 8.917 3.489 -15.196 1.00 91.25 128 THR A O 1
ATOM 972 N N . ALA A 1 129 ? 11.068 2.939 -14.857 1.00 90.19 129 ALA A N 1
ATOM 973 C CA . ALA A 1 129 ? 11.627 3.783 -15.890 1.00 90.19 129 ALA A CA 1
ATOM 974 C C . ALA A 1 129 ? 12.907 3.150 -16.429 1.00 90.19 129 ALA A C 1
ATOM 976 O O . ALA A 1 129 ? 13.709 2.607 -15.666 1.00 90.19 129 ALA A O 1
ATOM 977 N N . GLY A 1 130 ? 13.124 3.255 -17.733 1.00 85.12 130 GLY A N 1
ATOM 978 C CA . GLY A 1 130 ? 14.308 2.714 -18.390 1.00 85.12 130 GLY A CA 1
ATOM 979 C C . GLY A 1 130 ? 14.734 3.544 -19.584 1.00 85.12 130 GLY A C 1
ATOM 980 O O . GLY A 1 130 ? 13.943 4.300 -20.149 1.00 85.12 130 GLY A O 1
ATOM 981 N N . ALA A 1 131 ? 16.004 3.418 -19.962 1.00 79.88 131 ALA A N 1
ATOM 982 C CA . ALA A 1 131 ? 16.579 4.156 -21.080 1.00 79.88 131 ALA A CA 1
ATOM 983 C C . ALA A 1 131 ? 17.527 3.272 -21.896 1.00 79.88 131 ALA A C 1
ATOM 985 O O . ALA A 1 131 ? 18.335 2.526 -21.345 1.00 79.88 131 ALA A O 1
ATOM 986 N N . SER A 1 132 ? 17.458 3.384 -23.223 1.00 69.75 132 SER A N 1
ATOM 987 C CA . SER A 1 132 ? 18.303 2.622 -24.153 1.00 69.75 132 SER A CA 1
ATOM 988 C C . SER A 1 132 ? 19.617 3.323 -24.522 1.00 69.75 132 SER A C 1
ATOM 990 O O . SER A 1 132 ? 20.405 2.790 -25.298 1.00 69.75 132 SER A O 1
ATOM 992 N N . GLY A 1 133 ? 19.877 4.516 -23.973 1.00 57.56 133 GLY A N 1
ATOM 993 C CA . GLY A 1 133 ? 21.021 5.362 -24.340 1.00 57.56 133 GLY A CA 1
ATOM 994 C C . GLY A 1 133 ? 22.403 4.830 -23.934 1.00 57.56 133 GLY A C 1
ATOM 995 O O . GLY A 1 133 ? 23.407 5.418 -24.325 1.00 57.56 133 GLY A O 1
ATOM 996 N N . PHE A 1 134 ? 22.466 3.734 -23.173 1.00 53.72 134 PHE A N 1
ATOM 997 C CA . PHE A 1 134 ? 23.704 3.092 -22.733 1.00 53.72 134 PHE A CA 1
ATOM 998 C C . PHE A 1 134 ? 23.798 1.674 -23.313 1.00 53.72 134 PHE A C 1
ATOM 1000 O O . PHE A 1 134 ? 23.523 0.686 -22.639 1.00 53.72 134 PHE A O 1
ATOM 1007 N N . THR A 1 135 ? 24.154 1.549 -24.591 1.00 52.56 135 THR A N 1
ATOM 1008 C CA . THR A 1 135 ? 24.558 0.252 -25.154 1.00 52.56 135 THR A CA 1
ATOM 1009 C C . THR A 1 135 ? 25.998 -0.028 -24.725 1.00 52.56 135 THR A C 1
ATOM 1011 O O . THR A 1 135 ? 26.917 0.675 -25.150 1.00 52.56 135 THR A O 1
ATOM 1014 N N . ALA A 1 136 ? 26.214 -1.042 -23.882 1.00 44.62 136 ALA A N 1
ATOM 1015 C CA . ALA A 1 136 ? 27.552 -1.489 -23.501 1.00 44.62 136 ALA A CA 1
ATOM 1016 C C . ALA A 1 136 ? 28.323 -1.935 -24.761 1.00 44.62 136 ALA A C 1
ATOM 1018 O O . ALA A 1 136 ? 28.019 -2.970 -25.345 1.00 44.62 136 ALA A O 1
ATOM 1019 N N . GLY A 1 137 ? 29.277 -1.111 -25.210 1.00 49.53 137 GLY A N 1
ATOM 1020 C CA . GLY A 1 137 ? 30.066 -1.333 -26.431 1.00 49.53 137 GLY A CA 1
ATOM 1021 C C . GLY A 1 137 ? 29.933 -0.250 -27.510 1.00 49.53 137 GLY A C 1
ATOM 1022 O O . GLY A 1 137 ? 30.716 -0.252 -28.455 1.00 49.53 137 GLY A O 1
ATOM 1023 N N . ALA A 1 138 ? 29.008 0.707 -27.375 1.00 49.84 138 ALA A N 1
ATOM 1024 C CA . ALA A 1 138 ? 28.916 1.857 -28.274 1.00 49.84 138 ALA A CA 1
ATOM 1025 C C . ALA A 1 138 ? 29.539 3.101 -27.616 1.00 49.84 138 ALA A C 1
ATOM 1027 O O . ALA A 1 138 ? 28.926 3.749 -26.772 1.00 49.84 138 ALA A O 1
ATOM 1028 N N . SER A 1 139 ? 30.759 3.461 -28.017 1.00 46.38 139 SER A N 1
ATOM 1029 C CA . SER A 1 139 ? 31.551 4.601 -27.512 1.00 46.38 139 SER A CA 1
ATOM 1030 C C . SER A 1 139 ? 30.985 5.987 -27.874 1.00 46.38 139 SER A C 1
ATOM 1032 O O . SER A 1 139 ? 31.720 6.970 -27.953 1.00 46.38 139 SER A O 1
ATOM 1034 N N . THR A 1 140 ? 29.692 6.100 -28.173 1.00 49.72 140 THR A N 1
ATOM 1035 C CA . THR A 1 140 ? 29.073 7.346 -28.631 1.00 49.72 140 THR A CA 1
ATOM 1036 C C . THR A 1 140 ? 27.654 7.440 -28.089 1.00 49.72 140 THR A C 1
ATOM 1038 O O . THR A 1 140 ? 26.765 6.715 -28.533 1.00 49.72 140 THR A O 1
ATOM 1041 N N . PHE A 1 141 ? 27.431 8.371 -27.155 1.00 53.91 141 PHE A N 1
ATOM 1042 C CA . PHE A 1 141 ? 26.097 8.818 -26.752 1.00 53.91 141 PHE A CA 1
ATOM 1043 C C . PHE A 1 141 ? 25.408 9.462 -27.962 1.00 53.91 141 PHE A C 1
ATOM 1045 O O . PHE A 1 141 ? 25.521 10.662 -28.202 1.00 53.91 141 PHE A O 1
ATOM 1052 N N . ASN A 1 142 ? 24.712 8.662 -28.769 1.00 55.66 142 ASN A N 1
ATOM 1053 C CA . ASN A 1 142 ? 23.917 9.187 -29.867 1.00 55.66 142 ASN A CA 1
ATOM 1054 C C . ASN A 1 142 ? 22.529 9.570 -29.339 1.00 55.66 142 ASN A C 1
ATOM 1056 O O . ASN A 1 142 ? 21.594 8.767 -29.354 1.00 55.66 142 ASN A O 1
ATOM 1060 N N . ALA A 1 143 ? 22.396 10.822 -28.890 1.00 54.53 143 ALA A N 1
ATOM 1061 C CA . ALA A 1 143 ? 21.138 11.399 -28.402 1.00 54.53 143 ALA A CA 1
ATOM 1062 C C . ALA A 1 143 ? 19.975 11.292 -29.414 1.00 54.53 143 ALA A C 1
ATOM 1064 O O . ALA A 1 143 ? 18.811 11.422 -29.046 1.00 54.53 143 ALA A O 1
ATOM 1065 N N . ASN A 1 144 ? 20.273 11.018 -30.689 1.00 51.56 144 ASN A N 1
ATOM 1066 C CA . ASN A 1 144 ? 19.302 10.957 -31.776 1.00 51.56 144 ASN A CA 1
ATOM 1067 C C . ASN A 1 144 ? 18.553 9.610 -31.886 1.00 51.56 144 ASN A C 1
ATOM 1069 O O . ASN A 1 144 ? 17.606 9.516 -32.665 1.00 51.56 144 ASN A O 1
ATOM 1073 N N . LYS A 1 145 ? 18.942 8.570 -31.126 1.00 60.31 145 LYS A N 1
ATOM 1074 C CA . LYS A 1 145 ? 18.272 7.247 -31.103 1.00 60.31 145 LYS A CA 1
ATOM 1075 C C . LYS A 1 145 ? 17.874 6.769 -29.695 1.00 60.31 145 LYS A C 1
ATOM 1077 O O . LYS A 1 145 ? 17.659 5.578 -29.489 1.00 60.31 145 LYS A O 1
ATOM 1082 N N . MET A 1 146 ? 17.787 7.675 -28.719 1.00 66.62 146 MET A N 1
ATOM 1083 C CA . MET A 1 146 ? 17.448 7.310 -27.341 1.00 66.62 146 MET A CA 1
ATOM 1084 C C . MET A 1 146 ? 15.966 6.921 -27.219 1.00 66.62 146 MET A C 1
ATOM 1086 O O . MET A 1 146 ? 15.079 7.725 -27.517 1.00 66.62 146 MET A O 1
ATOM 1090 N N . LEU A 1 147 ? 15.716 5.693 -26.762 1.00 76.12 147 LEU A N 1
ATOM 1091 C CA . LEU A 1 147 ? 14.411 5.221 -26.306 1.00 76.12 147 LEU A CA 1
ATOM 1092 C C . LEU A 1 147 ? 14.352 5.342 -24.794 1.00 76.12 147 LEU A C 1
ATOM 1094 O O . LEU A 1 147 ? 15.330 5.066 -24.097 1.00 76.12 147 LEU A O 1
ATOM 1098 N N . TRP A 1 148 ? 13.190 5.715 -24.293 1.00 80.25 148 TRP A N 1
ATOM 1099 C CA . TRP A 1 148 ? 12.920 5.782 -22.871 1.00 80.25 148 TRP A CA 1
ATOM 1100 C C . TRP A 1 148 ? 11.541 5.197 -22.611 1.00 80.25 148 TRP A C 1
ATOM 1102 O O . TRP A 1 148 ? 10.641 5.311 -23.445 1.00 80.25 148 TRP A O 1
ATOM 1112 N N . ASN A 1 149 ? 11.406 4.507 -21.485 1.00 85.31 149 ASN A N 1
ATOM 1113 C CA . ASN A 1 149 ? 10.136 3.979 -21.024 1.00 85.31 149 ASN A CA 1
ATOM 1114 C C . ASN A 1 149 ? 9.825 4.510 -19.632 1.00 85.31 149 ASN A C 1
ATOM 1116 O O . ASN A 1 149 ? 10.733 4.737 -18.830 1.00 85.31 149 ASN A O 1
ATOM 1120 N N . VAL A 1 150 ? 8.538 4.698 -19.368 1.00 89.12 150 VAL A N 1
ATOM 1121 C CA . VAL A 1 150 ? 8.001 4.941 -18.031 1.00 89.12 150 VAL A CA 1
ATOM 1122 C C . VAL A 1 150 ? 6.758 4.081 -17.875 1.00 89.12 150 VAL A C 1
ATOM 1124 O O . VAL A 1 150 ? 5.961 3.968 -18.802 1.00 89.12 150 VAL A O 1
ATOM 1127 N N . GLY A 1 151 ? 6.577 3.463 -16.716 1.00 89.88 151 GLY A N 1
ATOM 1128 C CA . GLY A 1 151 ? 5.435 2.604 -16.461 1.00 89.88 151 GLY A CA 1
ATOM 1129 C C . GLY A 1 151 ? 4.935 2.645 -15.037 1.00 89.88 151 GLY A C 1
ATOM 1130 O O . GLY A 1 151 ? 5.643 3.014 -14.099 1.00 89.88 151 GLY A O 1
ATOM 1131 N N . TYR A 1 152 ? 3.692 2.210 -14.903 1.00 92.62 152 TYR A N 1
ATOM 1132 C CA . TYR A 1 152 ? 2.996 2.017 -13.648 1.00 92.62 152 TYR A CA 1
ATOM 1133 C C . TYR A 1 152 ? 2.402 0.610 -13.623 1.00 92.62 152 TYR A C 1
ATOM 1135 O O . TYR A 1 152 ? 1.836 0.135 -14.612 1.00 92.62 152 TYR A O 1
ATOM 1143 N N . GLY A 1 153 ? 2.526 -0.061 -12.486 1.00 92.06 153 GLY A N 1
ATOM 1144 C CA . GLY A 1 153 ? 2.024 -1.410 -12.313 1.00 92.06 153 GLY A CA 1
ATOM 1145 C C . GLY A 1 153 ? 1.559 -1.717 -10.905 1.00 92.06 153 GLY A C 1
ATOM 1146 O O . GLY A 1 153 ? 1.787 -0.966 -9.955 1.00 92.06 153 GLY A O 1
ATOM 1147 N N . ILE A 1 154 ? 0.895 -2.858 -10.804 1.00 92.69 154 ILE A N 1
ATOM 1148 C CA . ILE A 1 154 ? 0.444 -3.479 -9.568 1.00 92.69 154 ILE A CA 1
ATOM 1149 C C . ILE A 1 154 ? 0.988 -4.899 -9.505 1.00 92.69 154 ILE A C 1
ATOM 1151 O O . ILE A 1 154 ? 1.135 -5.565 -10.528 1.00 92.69 154 ILE A O 1
ATOM 1155 N N . GLY A 1 155 ? 1.278 -5.361 -8.300 1.00 91.50 155 GLY A N 1
ATOM 1156 C CA . GLY A 1 155 ? 1.922 -6.643 -8.094 1.00 91.50 155 GLY A CA 1
ATOM 1157 C C . GLY A 1 155 ? 1.590 -7.268 -6.754 1.00 91.50 155 GLY A C 1
ATOM 1158 O O . GLY A 1 155 ? 1.181 -6.598 -5.799 1.00 91.50 155 GLY A O 1
ATOM 1159 N N . THR A 1 156 ? 1.778 -8.578 -6.677 1.00 90.69 156 THR A N 1
ATOM 1160 C CA . THR A 1 156 ? 1.641 -9.352 -5.447 1.00 90.69 156 THR A CA 1
ATOM 1161 C C . THR A 1 156 ? 2.847 -10.259 -5.260 1.00 90.69 156 THR A C 1
ATOM 1163 O O . THR A 1 156 ? 3.261 -10.955 -6.182 1.00 90.69 156 THR A O 1
ATOM 1166 N N . SER A 1 157 ? 3.405 -10.249 -4.048 1.00 89.31 157 SER A N 1
ATOM 1167 C CA . SER A 1 157 ? 4.540 -11.086 -3.663 1.00 89.31 157 SER A CA 1
ATOM 1168 C C . SER A 1 157 ? 4.101 -12.084 -2.590 1.00 89.31 157 SER A C 1
ATOM 1170 O O . SER A 1 157 ? 3.945 -11.748 -1.409 1.00 89.31 157 SER A O 1
ATOM 1172 N N . ILE A 1 158 ? 3.924 -13.345 -2.968 1.00 86.44 158 ILE A N 1
ATOM 1173 C CA . ILE A 1 158 ? 3.470 -14.420 -2.079 1.00 86.44 158 ILE A CA 1
ATOM 1174 C C . ILE A 1 158 ? 4.685 -15.198 -1.557 1.00 86.44 158 ILE A C 1
ATOM 1176 O O . ILE A 1 158 ? 5.682 -15.368 -2.245 1.00 86.44 158 ILE A O 1
ATOM 1180 N N . GLY A 1 159 ? 4.637 -15.676 -0.311 1.00 83.38 159 GLY A N 1
ATOM 1181 C CA . GLY A 1 159 ? 5.673 -16.556 0.249 1.00 83.38 159 GLY A CA 1
ATOM 1182 C C . GLY A 1 159 ? 6.417 -15.943 1.428 1.00 83.38 159 GLY A C 1
ATOM 1183 O O . GLY A 1 159 ? 5.873 -15.115 2.160 1.00 83.38 159 GLY A O 1
ATOM 1184 N N . ASN A 1 160 ? 7.677 -16.326 1.642 1.00 75.12 160 ASN A N 1
ATOM 1185 C CA . ASN A 1 160 ? 8.474 -15.881 2.789 1.00 75.12 160 ASN A CA 1
ATOM 1186 C C . ASN A 1 160 ? 9.738 -15.156 2.316 1.00 75.12 160 ASN A C 1
ATOM 1188 O O . ASN A 1 160 ? 10.533 -15.717 1.569 1.00 75.12 160 ASN A O 1
ATOM 1192 N N . GLN A 1 161 ? 9.954 -13.930 2.810 1.00 68.19 161 GLN A N 1
ATOM 1193 C CA . GLN A 1 161 ? 11.086 -13.087 2.399 1.00 68.19 161 GLN A CA 1
ATOM 1194 C C . GLN A 1 161 ? 12.454 -13.734 2.669 1.00 68.19 161 GLN A C 1
ATOM 1196 O O . GLN A 1 161 ? 13.437 -13.352 2.047 1.00 68.19 161 GLN A O 1
ATOM 1201 N N . ASN A 1 162 ? 12.526 -14.709 3.579 1.00 69.50 162 ASN A N 1
ATOM 1202 C CA . ASN A 1 162 ? 13.769 -15.391 3.946 1.00 69.50 162 ASN A CA 1
ATOM 1203 C C . ASN A 1 162 ? 14.033 -16.697 3.177 1.00 69.50 162 ASN A C 1
ATOM 1205 O O . ASN A 1 162 ? 15.030 -17.357 3.462 1.00 69.50 162 ASN A O 1
ATOM 1209 N N . LYS A 1 163 ? 13.147 -17.112 2.262 1.00 79.12 163 LYS A N 1
ATOM 1210 C CA . LYS A 1 163 ? 13.323 -18.335 1.463 1.00 79.12 163 LYS A CA 1
ATOM 1211 C C . LYS A 1 163 ? 13.063 -18.056 -0.011 1.00 79.12 163 LYS A C 1
ATOM 1213 O O . LYS A 1 163 ? 13.996 -17.747 -0.738 1.00 79.12 163 LYS A O 1
ATOM 1218 N N . LEU A 1 164 ? 11.805 -18.160 -0.415 1.00 83.00 164 LEU A N 1
ATOM 1219 C CA . LEU A 1 164 ? 11.341 -17.998 -1.779 1.00 83.00 164 LEU A CA 1
ATOM 1220 C C . LEU A 1 164 ? 10.098 -17.111 -1.742 1.00 83.00 164 LEU A C 1
ATOM 1222 O O . LEU A 1 164 ? 9.215 -17.283 -0.889 1.00 83.00 164 LEU A O 1
ATOM 1226 N N . LEU A 1 165 ? 10.074 -16.155 -2.647 1.00 86.56 165 LEU A N 1
ATOM 1227 C CA . LEU A 1 165 ? 8.954 -15.297 -2.959 1.00 86.56 165 LEU A CA 1
ATOM 1228 C C . LEU A 1 165 ? 8.516 -15.634 -4.375 1.00 86.56 165 LEU A C 1
ATOM 1230 O O . LEU A 1 165 ? 9.346 -15.942 -5.220 1.00 86.56 165 LEU A O 1
ATOM 1234 N N . PHE A 1 166 ? 7.216 -15.637 -4.588 1.00 89.31 166 PHE A N 1
ATOM 1235 C CA . PHE A 1 166 ? 6.617 -15.759 -5.896 1.00 89.31 166 PHE A CA 1
ATOM 1236 C C . PHE A 1 166 ? 5.936 -14.439 -6.209 1.00 89.31 166 PHE A C 1
ATOM 1238 O O . PHE A 1 166 ? 5.079 -13.994 -5.440 1.00 89.31 166 PHE A O 1
ATOM 1245 N N . ASP A 1 167 ? 6.350 -13.820 -7.300 1.00 91.31 167 ASP A N 1
ATOM 1246 C CA . ASP A 1 167 ? 5.945 -12.482 -7.692 1.00 91.31 167 ASP A CA 1
ATOM 1247 C C . ASP A 1 167 ? 5.085 -12.572 -8.946 1.00 91.31 167 ASP A C 1
ATOM 1249 O O . ASP A 1 167 ? 5.454 -13.236 -9.914 1.00 91.31 167 ASP A O 1
ATOM 1253 N N . ILE A 1 168 ? 3.922 -11.926 -8.907 1.00 92.12 168 ILE A N 1
ATOM 1254 C CA . ILE A 1 168 ? 3.045 -11.735 -10.060 1.00 92.12 168 ILE A CA 1
ATOM 1255 C C . ILE A 1 168 ? 2.818 -10.238 -10.197 1.00 92.12 168 ILE A C 1
ATOM 1257 O O . ILE A 1 168 ? 2.208 -9.631 -9.316 1.00 92.12 168 ILE A O 1
ATOM 1261 N N . ASP A 1 169 ? 3.261 -9.673 -11.315 1.00 92.38 169 ASP A N 1
ATOM 1262 C CA . ASP A 1 169 ? 3.208 -8.244 -11.585 1.00 92.38 169 ASP A CA 1
ATOM 1263 C C . ASP A 1 169 ? 2.514 -7.975 -12.925 1.00 92.38 169 ASP A C 1
ATOM 1265 O O . ASP A 1 169 ? 2.738 -8.653 -13.929 1.00 92.38 169 ASP A O 1
ATOM 1269 N N . PHE A 1 170 ? 1.681 -6.942 -12.953 1.00 92.00 170 PHE A N 1
ATOM 1270 C CA . PHE A 1 170 ? 1.062 -6.413 -14.159 1.00 92.00 170 PHE A CA 1
ATOM 1271 C C . PHE A 1 170 ? 1.373 -4.924 -14.262 1.00 92.00 170 PHE A C 1
ATOM 1273 O O . PHE A 1 170 ? 1.134 -4.171 -13.319 1.00 92.00 170 PHE A O 1
ATOM 1280 N N . SER A 1 171 ? 1.897 -4.481 -15.402 1.00 91.69 171 SER A N 1
ATOM 1281 C CA . SER A 1 171 ? 2.208 -3.069 -15.634 1.00 91.69 171 SER A CA 1
ATOM 1282 C C . SER A 1 171 ? 1.785 -2.597 -17.010 1.00 91.69 171 SER A C 1
ATOM 1284 O O . SER A 1 171 ? 1.828 -3.343 -17.985 1.00 91.69 171 SER A O 1
ATOM 1286 N N . SER A 1 172 ? 1.411 -1.325 -17.066 1.00 90.00 172 SER A N 1
ATOM 1287 C CA . SER A 1 172 ? 1.295 -0.551 -18.290 1.00 90.00 172 SER A CA 1
ATOM 1288 C C . SER A 1 172 ? 2.511 0.347 -18.366 1.00 90.00 172 SER A C 1
ATOM 1290 O O . SER A 1 172 ? 2.802 1.076 -17.415 1.00 90.00 172 SER A O 1
ATOM 1292 N N . GLN A 1 173 ? 3.224 0.307 -19.479 1.00 86.88 173 GLN A N 1
ATOM 1293 C CA . GLN A 1 173 ? 4.315 1.239 -19.712 1.00 86.88 173 GLN A CA 1
ATOM 1294 C C . GLN A 1 173 ? 4.127 1.945 -21.049 1.00 86.88 173 GLN A C 1
ATOM 1296 O O . GLN A 1 173 ? 3.390 1.499 -21.930 1.00 86.88 173 GLN A O 1
ATOM 1301 N N . GLU A 1 174 ? 4.759 3.095 -21.160 1.00 85.56 174 GLU A N 1
ATOM 1302 C CA . GLU A 1 174 ? 4.764 3.937 -22.338 1.00 85.56 174 GLU A CA 1
ATOM 1303 C C . GLU A 1 174 ? 6.197 4.000 -22.829 1.00 85.56 174 GLU A C 1
ATOM 1305 O O . GLU A 1 174 ? 7.098 4.394 -22.087 1.00 85.56 174 GLU A O 1
ATOM 1310 N N . VAL A 1 175 ? 6.414 3.564 -24.066 1.00 80.12 175 VAL A N 1
ATOM 1311 C CA . VAL A 1 175 ? 7.715 3.646 -24.725 1.00 80.12 175 VAL A CA 1
ATOM 1312 C C . VAL A 1 175 ? 7.698 4.845 -25.653 1.00 80.12 175 VAL A C 1
ATOM 1314 O O . VAL A 1 175 ? 6.867 4.936 -26.559 1.00 80.12 175 VAL A O 1
ATOM 1317 N N . MET A 1 176 ? 8.635 5.759 -25.433 1.00 73.94 176 MET A N 1
ATOM 1318 C CA . MET A 1 176 ? 8.773 6.982 -26.206 1.00 73.94 176 MET A CA 1
ATOM 1319 C C . MET A 1 176 ? 10.005 6.893 -27.106 1.00 73.94 176 MET A C 1
ATOM 1321 O O . MET A 1 176 ? 11.135 6.685 -26.651 1.00 73.94 176 MET A O 1
ATOM 1325 N N . TYR A 1 177 ? 9.771 7.062 -28.407 1.00 65.06 177 TYR A N 1
ATOM 1326 C CA . TYR A 1 177 ? 10.814 7.201 -29.417 1.00 65.06 177 TYR A CA 1
ATOM 1327 C C . TYR A 1 177 ? 11.032 8.691 -29.686 1.00 65.06 177 TYR A C 1
ATOM 1329 O O . TYR A 1 177 ? 10.131 9.352 -30.204 1.00 65.06 177 TYR A O 1
ATOM 1337 N N . ARG A 1 178 ? 12.236 9.216 -29.397 1.00 64.06 178 ARG A N 1
ATOM 1338 C CA . ARG A 1 178 ? 12.596 10.641 -29.583 1.00 64.06 178 ARG A CA 1
ATOM 1339 C C . ARG A 1 178 ? 11.810 11.584 -28.646 1.00 64.06 178 ARG A C 1
ATOM 1341 O O . ARG A 1 178 ? 10.937 11.176 -27.891 1.00 64.06 178 ARG A O 1
ATOM 1348 N N . ASN A 1 179 ? 12.126 12.878 -28.703 1.00 56.19 179 ASN A N 1
ATOM 1349 C CA . ASN A 1 179 ? 11.431 13.975 -28.011 1.00 56.19 179 ASN A CA 1
ATOM 1350 C C . ASN A 1 179 ? 10.055 14.311 -28.645 1.00 56.19 179 ASN A C 1
ATOM 1352 O O . ASN A 1 179 ? 9.648 15.470 -28.674 1.00 56.19 179 ASN A O 1
ATOM 1356 N N . ASN A 1 180 ? 9.389 13.325 -29.259 1.00 47.69 180 ASN A N 1
ATOM 1357 C CA . ASN A 1 180 ? 8.163 13.511 -30.029 1.00 47.69 180 ASN A CA 1
ATOM 1358 C C . ASN A 1 180 ? 7.008 12.751 -29.362 1.00 47.69 180 ASN A C 1
ATOM 1360 O O . ASN A 1 180 ? 6.948 11.526 -29.396 1.00 47.69 180 ASN A O 1
ATOM 1364 N N . ILE A 1 181 ? 6.089 13.508 -28.768 1.00 52.94 181 ILE A N 1
ATOM 1365 C CA . ILE A 1 181 ? 4.921 13.044 -27.997 1.00 52.94 181 ILE A CA 1
ATOM 1366 C C . ILE A 1 181 ? 3.871 12.281 -28.828 1.00 52.94 181 ILE A C 1
ATOM 1368 O O . ILE A 1 181 ? 3.002 11.634 -28.257 1.00 52.94 181 ILE A O 1
ATOM 1372 N N . ASN A 1 182 ? 3.959 12.300 -30.162 1.00 51.72 182 ASN A N 1
ATOM 1373 C CA . ASN A 1 182 ? 2.957 11.691 -31.051 1.00 51.72 182 ASN A CA 1
ATOM 1374 C C . ASN A 1 182 ? 3.204 10.20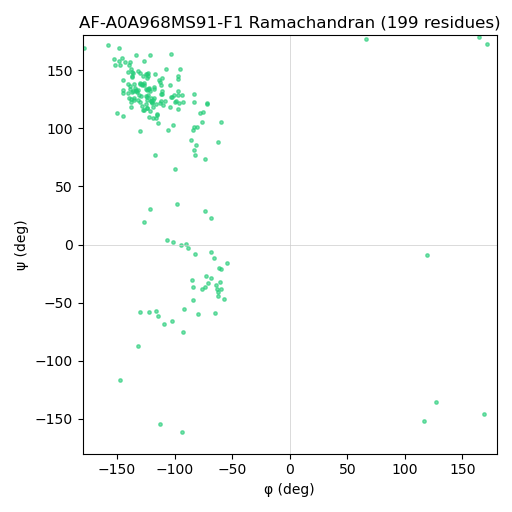6 -31.391 1.00 51.72 182 ASN A C 1
ATOM 1376 O O . ASN A 1 182 ? 2.409 9.616 -32.116 1.00 51.72 182 ASN A O 1
ATOM 1380 N N . GLY A 1 183 ? 4.303 9.607 -30.916 1.00 55.59 183 GLY A N 1
ATOM 1381 C CA . GLY A 1 183 ? 4.693 8.220 -31.215 1.00 55.59 183 GLY A CA 1
ATOM 1382 C C . GLY A 1 183 ? 4.838 7.338 -29.976 1.00 55.59 183 GLY A C 1
ATOM 1383 O O . GLY A 1 183 ? 5.707 6.467 -29.959 1.00 55.59 183 GLY A O 1
ATOM 1384 N N . ALA A 1 184 ? 4.068 7.611 -28.920 1.00 59.69 184 ALA A N 1
ATOM 1385 C CA . ALA A 1 184 ? 4.080 6.805 -27.707 1.00 59.69 184 ALA A CA 1
ATOM 1386 C C . ALA A 1 184 ? 3.403 5.451 -27.972 1.00 59.69 184 ALA A C 1
ATOM 1388 O O . ALA A 1 184 ? 2.237 5.393 -28.360 1.00 59.69 184 ALA A O 1
ATOM 1389 N N . TYR A 1 185 ? 4.141 4.361 -27.768 1.00 71.94 185 TYR A N 1
ATOM 1390 C CA . TYR A 1 185 ? 3.586 3.012 -27.826 1.00 71.94 185 TYR A CA 1
ATOM 1391 C C . TYR A 1 185 ? 3.250 2.551 -26.410 1.00 71.94 185 TYR A C 1
ATOM 1393 O O . TYR A 1 185 ? 4.124 2.496 -25.542 1.00 71.94 185 TYR A O 1
ATOM 1401 N N . HIS A 1 186 ? 1.984 2.207 -26.180 1.00 78.75 186 HIS A N 1
ATOM 1402 C CA . HIS A 1 186 ? 1.545 1.578 -24.939 1.00 78.75 186 HIS A CA 1
ATOM 1403 C C 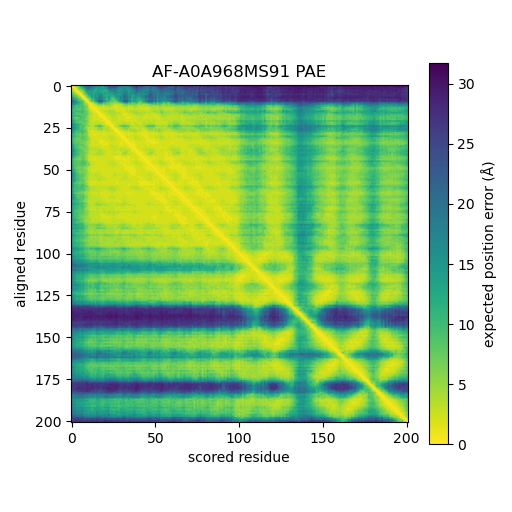. HIS A 1 186 ? 1.806 0.073 -25.017 1.00 78.75 186 HIS A C 1
ATOM 1405 O O . HIS A 1 186 ? 1.399 -0.582 -25.977 1.00 78.75 186 HIS A O 1
ATOM 1411 N N . TRP A 1 187 ? 2.459 -0.487 -24.002 1.00 83.81 187 TRP A N 1
ATOM 1412 C CA . TRP A 1 187 ? 2.642 -1.931 -23.874 1.00 83.81 187 TRP A CA 1
ATOM 1413 C C . TRP A 1 187 ? 2.246 -2.394 -22.477 1.00 83.81 187 TRP A C 1
ATOM 1415 O O . TRP A 1 187 ? 2.538 -1.747 -21.469 1.00 83.81 187 TRP A O 1
ATOM 1425 N N . TYR A 1 188 ? 1.559 -3.533 -22.436 1.00 87.81 188 TYR A N 1
ATOM 1426 C CA . TYR A 1 188 ? 1.191 -4.209 -21.201 1.00 87.81 188 TYR A CA 1
ATOM 1427 C C . TYR A 1 188 ? 2.193 -5.327 -20.944 1.00 87.81 188 TYR A C 1
ATOM 1429 O O . TYR A 1 188 ? 2.375 -6.210 -21.783 1.00 87.81 188 TYR A O 1
ATOM 1437 N N . ARG A 1 189 ? 2.840 -5.300 -19.780 1.00 87.31 189 ARG A N 1
ATOM 1438 C CA . ARG A 1 189 ? 3.784 -6.330 -19.344 1.00 87.31 189 ARG A CA 1
ATOM 1439 C C . ARG A 1 189 ? 3.164 -7.110 -18.199 1.00 87.31 189 ARG A C 1
ATOM 1441 O O . ARG A 1 189 ? 2.868 -6.551 -17.144 1.00 87.31 189 ARG A O 1
ATOM 1448 N N . PHE A 1 190 ? 3.011 -8.407 -18.420 1.00 90.00 190 PHE A N 1
ATOM 1449 C CA . PHE A 1 190 ? 2.690 -9.379 -17.388 1.00 90.00 190 PHE A CA 1
ATOM 1450 C C . PHE A 1 190 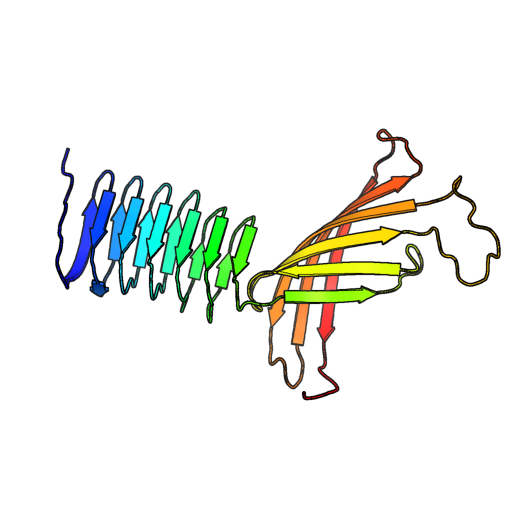? 3.967 -10.138 -17.020 1.00 90.00 190 PHE A C 1
ATOM 1452 O O . PHE A 1 190 ? 4.662 -10.645 -17.900 1.00 90.00 190 PHE A O 1
ATOM 1459 N N . TYR A 1 191 ? 4.296 -10.176 -15.734 1.00 88.38 191 TYR A N 1
ATOM 1460 C CA . TYR A 1 191 ? 5.490 -10.821 -15.204 1.00 88.38 191 TYR A CA 1
ATOM 1461 C C . TYR A 1 191 ? 5.106 -11.807 -14.106 1.00 88.38 191 TYR A C 1
ATOM 1463 O O . TYR A 1 191 ? 4.277 -11.515 -13.246 1.00 88.38 191 TYR A O 1
ATOM 1471 N N . MET A 1 192 ? 5.736 -12.976 -14.140 1.00 91.25 192 MET A N 1
ATOM 1472 C CA . MET A 1 192 ? 5.665 -13.975 -13.084 1.00 91.25 192 MET A CA 1
ATOM 1473 C C . MET A 1 192 ? 7.081 -14.465 -12.806 1.00 91.25 192 MET A C 1
ATOM 1475 O O . MET A 1 192 ? 7.804 -14.803 -13.744 1.00 91.25 192 MET A O 1
ATOM 1479 N N . GLY A 1 193 ? 7.481 -14.519 -11.539 1.00 89.50 193 GLY A N 1
ATOM 1480 C CA . GLY A 1 193 ? 8.852 -14.862 -11.182 1.00 89.50 193 GLY A CA 1
ATOM 1481 C C . GLY A 1 193 ? 9.011 -15.390 -9.767 1.00 89.50 193 GLY A C 1
ATOM 1482 O O . GLY A 1 193 ? 8.079 -15.384 -8.964 1.00 89.50 193 GLY A O 1
ATOM 1483 N N . PHE A 1 194 ? 10.220 -15.869 -9.477 1.00 88.88 194 PHE A N 1
ATOM 1484 C CA . PHE A 1 194 ? 10.608 -16.308 -8.145 1.00 88.88 194 PHE A CA 1
ATOM 1485 C C . PHE A 1 194 ? 11.792 -15.492 -7.635 1.00 88.88 194 PHE A C 1
ATOM 1487 O O . PHE A 1 194 ? 12.876 -15.530 -8.211 1.00 88.88 194 PHE A O 1
ATOM 1494 N N . ASP A 1 195 ? 11.605 -14.843 -6.495 1.00 84.81 195 ASP A N 1
ATOM 1495 C CA . ASP A 1 195 ? 12.627 -14.073 -5.802 1.00 84.81 195 ASP A CA 1
ATOM 1496 C C . ASP A 1 195 ? 13.206 -14.891 -4.639 1.00 84.81 195 ASP A C 1
ATOM 1498 O O . ASP A 1 195 ? 12.490 -15.378 -3.758 1.00 84.81 195 ASP A O 1
ATOM 1502 N N . ARG A 1 196 ? 14.535 -15.008 -4.570 1.00 84.62 196 ARG A N 1
ATOM 1503 C CA . ARG A 1 196 ? 15.233 -15.638 -3.438 1.00 84.62 196 ARG A CA 1
ATOM 1504 C C . ARG A 1 196 ? 16.186 -14.653 -2.782 1.00 84.62 196 ARG A C 1
ATOM 1506 O O . ARG A 1 196 ? 17.114 -14.148 -3.405 1.00 84.62 196 ARG A O 1
ATOM 1513 N N . LYS A 1 197 ? 16.013 -14.429 -1.477 1.00 80.19 197 LYS A N 1
ATOM 1514 C CA . LYS A 1 197 ? 16.943 -13.614 -0.687 1.00 80.19 197 LYS A CA 1
ATOM 1515 C C . LYS A 1 197 ? 18.217 -14.413 -0.407 1.00 80.19 197 LYS A C 1
ATOM 1517 O O . LYS A 1 197 ? 18.175 -15.404 0.319 1.00 80.19 197 LYS A O 1
ATOM 1522 N N . ILE A 1 198 ? 19.340 -13.971 -0.972 1.00 79.25 198 ILE A N 1
ATOM 1523 C CA . ILE A 1 198 ? 20.636 -14.665 -0.860 1.00 79.25 198 ILE A CA 1
ATOM 1524 C C . ILE A 1 198 ? 21.384 -14.276 0.427 1.00 79.25 198 ILE A C 1
ATOM 1526 O O . ILE A 1 198 ? 22.057 -15.114 1.016 1.00 79.25 198 ILE A O 1
ATOM 1530 N N . MET A 1 199 ? 21.207 -13.048 0.931 1.00 73.88 199 MET A N 1
ATOM 1531 C CA . MET A 1 199 ? 21.925 -12.556 2.114 1.00 73.88 199 MET A CA 1
ATOM 1532 C C . MET A 1 199 ? 20.971 -12.067 3.208 1.00 73.88 199 MET A C 1
ATOM 1534 O O . MET A 1 199 ? 20.094 -11.234 2.964 1.00 73.88 199 MET A O 1
ATOM 1538 N N . LYS A 1 200 ? 21.139 -12.583 4.432 1.00 66.25 200 LYS A N 1
ATOM 1539 C CA . LYS A 1 200 ? 20.519 -12.027 5.643 1.00 66.25 200 LYS A CA 1
ATOM 1540 C C . LYS A 1 200 ? 21.406 -10.881 6.130 1.00 66.25 200 LYS A C 1
ATOM 1542 O O . LYS A 1 200 ? 22.593 -11.094 6.345 1.00 66.25 200 LYS A O 1
ATOM 1547 N N . LYS A 1 201 ? 20.828 -9.690 6.249 1.00 52.38 201 LYS A N 1
ATOM 1548 C CA . LYS A 1 201 ? 21.410 -8.589 7.016 1.00 52.38 201 LYS A CA 1
ATOM 1549 C C . LYS A 1 201 ? 20.823 -8.646 8.417 1.00 52.38 201 LYS A C 1
ATOM 1551 O O . LYS A 1 201 ? 19.623 -9.012 8.491 1.00 52.38 201 LYS A O 1
#

Radius of gyration: 21.82 Å; Cα contacts (8 Å, |Δi|>4): 587; chains: 1; bounding box: 63×32×56 Å

Mean predicted aligned error: 9.52 Å